Protein AF-A0A2G3K865-F1 (afdb_monomer_lite)

Structure (mmCIF, N/CA/C/O backbone):
data_AF-A0A2G3K865-F1
#
_entry.id   AF-A0A2G3K865-F1
#
loop_
_atom_site.group_PDB
_atom_site.id
_atom_site.type_symbol
_atom_site.label_atom_id
_atom_site.label_alt_id
_atom_site.label_comp_id
_atom_site.label_asym_id
_atom_site.label_entity_id
_atom_site.label_seq_id
_atom_site.pdbx_PDB_ins_code
_atom_site.Cartn_x
_atom_site.Cartn_y
_atom_site.Cartn_z
_atom_site.occupancy
_atom_site.B_iso_or_equiv
_atom_site.auth_seq_id
_atom_site.auth_comp_id
_atom_site.auth_asym_id
_atom_site.auth_atom_id
_atom_site.pdbx_PDB_model_num
ATOM 1 N N . MET A 1 1 ? 39.380 1.752 25.695 1.00 35.78 1 MET A N 1
ATOM 2 C CA . MET A 1 1 ? 40.258 2.813 26.236 1.00 35.78 1 MET A CA 1
ATOM 3 C C . MET A 1 1 ? 39.416 4.069 26.394 1.00 35.78 1 MET A C 1
ATOM 5 O O . MET A 1 1 ? 38.609 4.352 25.523 1.00 35.78 1 MET A O 1
ATOM 9 N N . HIS A 1 2 ? 39.493 4.680 27.573 1.00 27.67 2 HIS A N 1
ATOM 10 C CA . HIS A 1 2 ? 38.559 5.670 28.116 1.00 27.67 2 HIS A CA 1
ATOM 11 C C . HIS A 1 2 ? 38.544 7.007 27.362 1.00 27.67 2 HIS A C 1
ATOM 13 O O . HIS A 1 2 ? 39.609 7.525 27.044 1.00 27.67 2 HIS A O 1
ATOM 19 N N . LEU A 1 3 ? 37.368 7.643 27.283 1.00 27.94 3 LEU A N 1
ATOM 20 C CA . LEU A 1 3 ? 37.266 9.066 27.616 1.00 27.94 3 LEU A CA 1
ATOM 21 C C . LEU A 1 3 ? 35.871 9.420 28.155 1.00 27.94 3 LEU A C 1
ATOM 23 O O . LEU A 1 3 ? 34.864 9.378 27.458 1.00 27.94 3 LEU A O 1
ATOM 27 N N . ILE A 1 4 ? 35.865 9.743 29.448 1.00 32.22 4 ILE A N 1
ATOM 28 C CA . ILE A 1 4 ? 34.777 10.324 30.234 1.00 32.22 4 ILE A CA 1
ATOM 29 C C . ILE A 1 4 ? 34.921 11.849 30.156 1.00 32.22 4 ILE A C 1
ATOM 31 O O . ILE A 1 4 ? 36.028 12.361 30.328 1.00 32.22 4 ILE A O 1
ATOM 35 N N . LYS A 1 5 ? 33.809 12.585 30.026 1.00 29.28 5 LYS A N 1
ATOM 36 C CA . LYS A 1 5 ? 33.711 13.963 30.536 1.00 29.28 5 LYS A CA 1
ATOM 37 C C . LYS A 1 5 ? 32.312 14.241 31.113 1.00 29.28 5 LYS A C 1
ATOM 39 O O . LYS A 1 5 ? 31.335 14.362 30.387 1.00 29.28 5 LYS A O 1
ATOM 44 N N . LYS A 1 6 ? 32.261 14.304 32.449 1.00 33.00 6 LYS A N 1
ATOM 45 C CA . LYS A 1 6 ? 31.283 15.006 33.315 1.00 33.00 6 LYS A CA 1
ATOM 46 C C . LYS A 1 6 ? 31.554 16.526 33.237 1.00 33.00 6 LYS A C 1
ATOM 48 O O . LYS A 1 6 ? 32.666 16.886 32.868 1.00 33.00 6 LYS A O 1
ATOM 53 N N . HIS A 1 7 ? 30.718 17.494 33.615 1.00 33.22 7 HIS A N 1
ATOM 54 C CA . HIS A 1 7 ? 29.346 17.639 34.124 1.00 33.22 7 HIS A CA 1
ATOM 55 C C . HIS A 1 7 ? 28.951 19.104 33.825 1.00 33.22 7 HIS A C 1
ATOM 57 O O . HIS A 1 7 ? 29.818 19.975 33.838 1.00 33.22 7 HIS A O 1
ATOM 63 N N . GLY A 1 8 ? 27.659 19.390 33.675 1.00 29.66 8 GLY A N 1
ATOM 64 C CA . GLY A 1 8 ? 27.099 20.729 33.862 1.00 29.66 8 GLY A CA 1
ATOM 65 C C . GLY A 1 8 ? 25.743 20.594 34.544 1.00 29.66 8 GLY A C 1
ATOM 66 O O . GLY A 1 8 ? 24.807 20.081 33.942 1.00 29.66 8 GLY A O 1
ATOM 67 N N . GLN A 1 9 ? 25.673 20.957 35.825 1.00 36.22 9 GLN A N 1
ATOM 68 C CA . GLN A 1 9 ? 24.438 21.001 36.608 1.00 36.22 9 GLN A CA 1
ATOM 69 C C . GLN A 1 9 ? 23.579 22.176 36.135 1.00 36.22 9 GLN A C 1
ATOM 71 O O . GLN A 1 9 ? 24.088 23.284 35.975 1.00 36.22 9 GLN A O 1
ATOM 76 N N . SER A 1 10 ? 22.276 21.968 35.966 1.00 38.91 10 SER A N 1
ATOM 77 C CA . SER A 1 10 ? 21.293 23.052 35.982 1.00 38.91 10 SER A CA 1
ATOM 78 C C . SER A 1 10 ? 19.964 22.547 36.540 1.00 38.91 10 SER A C 1
ATOM 80 O O . SER A 1 10 ? 19.531 21.436 36.251 1.00 38.91 10 SER A O 1
ATOM 82 N N . ALA A 1 11 ? 19.427 23.382 37.426 1.00 38.34 11 ALA A N 1
ATOM 83 C CA . ALA A 1 11 ? 18.268 23.269 38.301 1.00 38.34 11 ALA A CA 1
ATOM 84 C C . ALA A 1 11 ? 17.126 22.327 37.871 1.00 38.34 11 ALA A C 1
ATOM 86 O O . ALA A 1 11 ? 16.550 22.454 36.794 1.00 38.34 11 ALA A O 1
ATOM 87 N N . ILE A 1 12 ? 16.729 21.456 38.804 1.00 39.78 12 ILE A N 1
ATOM 88 C CA . ILE A 1 12 ? 15.449 20.745 38.787 1.00 39.78 12 ILE A CA 1
ATOM 89 C C . ILE A 1 12 ? 14.384 21.725 39.290 1.00 39.78 12 ILE A C 1
ATOM 91 O O . ILE A 1 12 ? 14.234 21.926 40.494 1.00 39.78 12 ILE A O 1
ATOM 95 N N . THR A 1 13 ? 13.647 22.345 38.372 1.00 45.91 13 THR A N 1
ATOM 96 C CA . THR A 1 13 ? 12.384 23.014 38.700 1.00 45.91 13 THR A CA 1
ATOM 97 C C . THR A 1 13 ? 11.306 21.938 38.737 1.00 45.91 13 THR A C 1
ATOM 99 O O . THR A 1 13 ? 10.917 21.403 37.701 1.00 45.91 13 THR A O 1
ATOM 102 N N . ALA A 1 14 ? 10.850 21.578 39.936 1.00 41.69 14 ALA A N 1
ATOM 103 C CA . ALA A 1 14 ? 9.704 20.700 40.122 1.00 41.69 14 ALA A CA 1
ATOM 104 C C . ALA A 1 14 ? 8.434 21.428 39.648 1.00 41.69 14 ALA A C 1
ATOM 106 O O . ALA A 1 14 ? 7.826 22.195 40.392 1.00 41.69 14 ALA A O 1
ATOM 107 N N . ALA A 1 15 ? 8.057 21.217 38.387 1.00 43.59 15 ALA A N 1
ATOM 108 C CA . ALA A 1 15 ? 6.742 21.583 37.890 1.00 43.59 15 ALA A CA 1
ATOM 109 C C . ALA A 1 15 ? 5.726 20.595 38.475 1.00 43.59 15 ALA A C 1
ATOM 111 O O . ALA A 1 15 ? 5.740 19.405 38.159 1.00 43.59 15 ALA A O 1
ATOM 112 N N . LEU A 1 16 ? 4.869 21.098 39.364 1.00 41.47 16 LEU A N 1
ATOM 113 C CA . LEU A 1 16 ? 3.678 20.405 39.832 1.00 41.47 16 LEU A CA 1
ATOM 114 C C . LEU A 1 16 ? 2.780 20.170 38.604 1.00 41.47 16 LEU A C 1
ATOM 116 O O . LEU A 1 16 ? 2.083 21.077 38.151 1.00 41.47 16 LEU A O 1
ATOM 120 N N . PHE A 1 17 ? 2.849 18.977 38.014 1.00 42.34 17 PHE A N 1
ATOM 121 C CA . PHE A 1 17 ? 1.926 18.572 36.961 1.00 42.34 17 PHE A CA 1
ATOM 122 C C . PHE A 1 17 ? 0.532 18.492 37.582 1.00 42.34 17 PHE A C 1
ATOM 124 O O . PHE A 1 17 ? 0.234 17.589 38.365 1.00 42.34 17 PHE A O 1
ATOM 131 N N . CYS A 1 18 ? -0.329 19.450 37.238 1.00 37.53 18 CYS A N 1
ATOM 132 C CA . CYS A 1 18 ? -1.761 19.227 37.308 1.00 37.53 18 CYS A CA 1
ATOM 133 C C . CYS A 1 18 ? -2.042 17.999 36.441 1.00 37.53 18 CYS A C 1
ATOM 135 O O . CYS A 1 18 ? -1.928 18.067 35.218 1.00 37.53 18 CYS A O 1
ATOM 137 N N . ILE A 1 19 ? -2.378 16.877 37.077 1.00 45.94 19 ILE A N 1
ATOM 138 C CA . ILE A 1 19 ? -3.014 15.739 36.417 1.00 45.94 19 ILE A CA 1
ATOM 139 C C . ILE A 1 19 ? -4.422 16.225 36.069 1.00 45.94 19 ILE A C 1
ATOM 141 O O . ILE A 1 19 ? -5.395 15.962 36.772 1.00 45.94 19 ILE A O 1
ATOM 145 N N . GLY A 1 20 ? -4.507 17.052 35.027 1.00 40.59 20 GLY A N 1
ATOM 146 C CA . GLY A 1 20 ? -5.745 17.229 34.303 1.00 40.59 20 GLY A CA 1
ATOM 147 C C . GLY A 1 20 ? -6.135 15.845 33.815 1.00 40.59 20 GLY A C 1
ATOM 148 O O . GLY A 1 20 ? -5.307 15.137 33.243 1.00 40.59 20 GLY A O 1
ATOM 149 N N . LEU A 1 21 ? -7.366 15.442 34.112 1.00 44.47 21 LEU A N 1
ATOM 150 C CA . LEU A 1 21 ? -8.022 14.335 33.439 1.00 44.47 21 LEU A CA 1
ATOM 151 C C . LEU A 1 21 ? -7.970 14.652 31.943 1.00 44.47 21 LEU A C 1
ATOM 153 O O . LEU A 1 21 ? -8.802 15.405 31.441 1.00 44.47 21 LEU A O 1
ATOM 157 N N . LEU A 1 22 ? -6.936 14.157 31.258 1.00 42.16 22 LEU A N 1
ATOM 158 C CA . LEU A 1 22 ? -6.922 14.143 29.809 1.00 42.16 22 LEU A CA 1
ATOM 159 C C . LEU A 1 22 ? -8.166 13.345 29.404 1.00 42.16 22 LEU A C 1
ATOM 161 O O . LEU A 1 22 ? -8.405 12.282 29.996 1.00 42.16 22 LEU A O 1
ATOM 165 N N . PRO A 1 23 ? -8.997 13.861 28.484 1.00 45.34 23 PRO A N 1
ATOM 166 C CA . PRO A 1 23 ? -10.092 13.074 27.948 1.00 45.34 23 PRO A CA 1
ATOM 167 C C . PRO A 1 23 ? -9.505 11.742 27.480 1.00 45.34 23 PRO A C 1
ATOM 169 O O . PRO A 1 23 ? -8.424 11.712 26.891 1.00 45.34 23 PRO A O 1
ATOM 172 N N . ALA A 1 24 ? -10.168 10.637 27.818 1.00 43.34 24 ALA A N 1
ATOM 173 C CA . ALA A 1 24 ? -9.814 9.350 27.250 1.00 43.34 24 ALA A CA 1
ATOM 174 C C . ALA A 1 24 ? -9.981 9.487 25.732 1.00 43.34 24 ALA A C 1
ATOM 176 O O . ALA A 1 24 ? -11.113 9.515 25.253 1.00 43.34 24 ALA A O 1
ATOM 177 N N . GLN A 1 25 ? -8.868 9.669 25.018 1.00 57.09 25 GLN A N 1
ATOM 178 C CA . GLN A 1 25 ? -8.856 9.709 23.561 1.00 57.09 25 GLN A CA 1
ATOM 179 C C . GLN A 1 25 ? -9.486 8.408 23.071 1.00 57.09 25 GLN A C 1
ATOM 181 O O . GLN A 1 25 ? -9.166 7.325 23.583 1.00 57.09 25 GLN A O 1
ATOM 186 N N . ALA A 1 26 ? -10.470 8.526 22.185 1.00 63.44 26 ALA A N 1
ATOM 187 C CA . ALA A 1 26 ? -11.170 7.363 21.679 1.00 63.44 26 ALA A CA 1
ATOM 188 C C . ALA A 1 26 ? -10.172 6.567 20.834 1.00 63.44 26 ALA A C 1
ATOM 190 O O . ALA A 1 26 ? -9.601 7.090 19.890 1.00 63.44 26 ALA A O 1
ATOM 191 N N . ALA A 1 27 ? -9.916 5.311 21.199 1.00 78.44 27 ALA A N 1
ATOM 192 C CA . ALA A 1 27 ? -9.010 4.489 20.412 1.00 78.44 27 ALA A CA 1
ATOM 193 C C . ALA A 1 27 ? -9.654 4.155 19.060 1.00 78.44 27 ALA A C 1
ATOM 195 O O . ALA A 1 27 ? -10.769 3.622 19.014 1.00 78.44 27 ALA A O 1
ATOM 196 N N . GLU A 1 28 ? -8.921 4.385 17.980 1.00 88.25 28 GLU A N 1
ATOM 197 C CA . GLU A 1 28 ? -9.262 3.905 16.647 1.00 88.25 28 GLU A CA 1
ATOM 198 C C . GLU A 1 28 ? -9.028 2.403 16.613 1.00 88.25 28 GLU A C 1
ATOM 200 O O . GLU A 1 28 ? -7.935 1.907 16.879 1.00 88.25 28 GLU A O 1
ATOM 205 N N . THR A 1 29 ? -10.071 1.626 16.364 1.00 93.62 29 THR A N 1
ATOM 206 C CA . THR A 1 29 ? -9.961 0.163 16.465 1.00 93.62 29 THR A CA 1
ATOM 207 C C . THR A 1 29 ? -10.610 -0.563 15.316 1.00 93.62 29 THR A C 1
ATOM 209 O O . THR A 1 29 ? -10.338 -1.750 15.141 1.00 93.62 29 THR A O 1
ATOM 212 N N . GLY A 1 30 ? -11.469 0.094 14.546 1.00 96.00 30 GLY A N 1
ATOM 213 C CA . GLY A 1 30 ? -12.154 -0.572 13.459 1.00 96.00 30 GLY A CA 1
ATOM 214 C C . GLY A 1 30 ? -11.209 -0.953 12.320 1.00 96.00 30 GLY A C 1
ATOM 215 O O . GLY A 1 30 ? -10.178 -0.323 12.082 1.00 96.00 30 GLY A O 1
ATOM 216 N N . ILE A 1 31 ? -11.554 -2.047 11.649 1.00 98.00 31 ILE A N 1
ATOM 217 C CA . ILE A 1 31 ? -10.883 -2.521 10.440 1.00 98.00 31 ILE A CA 1
ATOM 218 C C . ILE A 1 31 ? -11.925 -2.616 9.336 1.00 98.00 31 ILE A C 1
ATOM 220 O O . ILE A 1 31 ? -12.762 -3.535 9.365 1.00 98.00 31 ILE A O 1
ATOM 224 N N . THR A 1 32 ? -11.855 -1.688 8.386 1.00 97.69 32 THR A N 1
ATOM 225 C CA . THR A 1 32 ? -12.664 -1.705 7.168 1.00 97.69 32 THR A CA 1
ATOM 226 C C . THR A 1 32 ? -11.945 -2.466 6.064 1.00 97.69 32 THR A C 1
ATOM 228 O O . THR A 1 32 ? -10.728 -2.377 5.902 1.00 97.69 32 THR A O 1
ATOM 231 N N . ILE A 1 33 ? -12.703 -3.281 5.335 1.00 98.25 33 ILE A N 1
ATOM 232 C CA . ILE A 1 33 ? -12.189 -4.069 4.220 1.00 98.25 33 ILE A CA 1
ATOM 233 C C . ILE A 1 33 ? -13.060 -3.918 2.981 1.00 98.25 33 ILE A C 1
ATOM 235 O O . ILE A 1 33 ? -14.291 -3.957 3.063 1.00 98.25 33 ILE A O 1
ATOM 239 N N . GLU A 1 34 ? -12.402 -3.821 1.833 1.00 97.19 34 GLU A N 1
ATOM 240 C CA . GLU A 1 34 ? -13.032 -3.750 0.523 1.00 97.19 34 GLU A CA 1
ATOM 241 C C . GLU A 1 34 ? -12.312 -4.672 -0.461 1.00 97.19 34 GLU A C 1
ATOM 243 O O . GLU A 1 34 ? -11.083 -4.697 -0.511 1.00 97.19 34 GLU A O 1
ATOM 248 N N . ALA A 1 35 ? -13.052 -5.466 -1.234 1.00 95.44 35 ALA A N 1
ATOM 249 C CA . ALA A 1 35 ? -12.436 -6.340 -2.233 1.00 95.44 35 ALA A CA 1
ATOM 250 C C . ALA A 1 35 ? -13.335 -6.633 -3.430 1.00 95.44 35 ALA A C 1
ATOM 252 O O . ALA A 1 35 ? -14.554 -6.725 -3.297 1.00 95.44 35 ALA A O 1
ATOM 253 N N . VAL A 1 36 ? -12.747 -6.842 -4.603 1.00 93.00 36 VAL A N 1
ATOM 254 C CA . VAL A 1 36 ? -13.505 -7.152 -5.822 1.00 93.00 36 VAL A CA 1
ATOM 255 C C . VAL A 1 36 ? -12.872 -8.346 -6.528 1.00 93.00 36 VAL A C 1
ATOM 257 O O . VAL A 1 36 ? -11.791 -8.226 -7.083 1.00 93.00 36 VAL A O 1
ATOM 260 N N . ASP A 1 37 ? -13.580 -9.476 -6.548 1.00 91.69 37 ASP A N 1
ATOM 261 C CA . ASP A 1 37 ? -13.212 -10.651 -7.357 1.00 91.69 37 ASP A CA 1
ATOM 262 C C . ASP A 1 37 ? -13.925 -10.595 -8.726 1.00 91.69 37 ASP A C 1
ATOM 264 O O . ASP A 1 37 ? -13.395 -10.978 -9.770 1.00 91.69 37 ASP A O 1
ATOM 268 N N . ALA A 1 38 ? -15.176 -10.127 -8.734 1.00 88.88 38 ALA A N 1
ATOM 269 C CA . ALA A 1 38 ? -16.047 -10.176 -9.902 1.00 88.88 38 ALA A CA 1
ATOM 270 C C . ALA A 1 38 ? -16.091 -8.830 -10.636 1.00 88.88 38 ALA A C 1
ATOM 272 O O . ALA A 1 38 ? -16.906 -7.972 -10.291 1.00 88.88 38 ALA A O 1
ATOM 273 N N . TYR A 1 39 ? -15.281 -8.678 -11.690 1.00 86.81 39 TYR A N 1
ATOM 274 C CA . TYR A 1 39 ? -15.409 -7.561 -12.623 1.00 86.81 39 TYR A CA 1
ATOM 275 C C . TYR A 1 39 ? -16.085 -7.969 -13.940 1.00 86.81 39 TYR A C 1
ATOM 277 O O . TYR A 1 39 ? -15.836 -9.025 -14.521 1.00 86.81 39 TYR A O 1
ATOM 285 N N . SER A 1 40 ? -16.888 -7.066 -14.489 1.00 86.06 40 SER A N 1
ATOM 286 C CA . SER A 1 40 ? -17.445 -7.131 -15.846 1.00 86.06 40 SER A CA 1
ATOM 287 C C . SER A 1 40 ? -16.372 -7.094 -16.932 1.00 86.06 40 SER A C 1
ATOM 289 O O . SER A 1 40 ? -16.609 -7.579 -18.037 1.00 86.06 40 SER A O 1
ATOM 291 N N . CYS A 1 41 ? -15.190 -6.546 -16.632 1.00 83.38 41 CYS A N 1
ATOM 292 C CA . CYS A 1 41 ? -14.035 -6.536 -17.529 1.00 83.38 41 CYS A CA 1
ATOM 293 C C . CYS A 1 41 ? -13.075 -7.725 -17.331 1.00 83.38 41 CYS A C 1
ATOM 295 O O . CYS A 1 41 ? -12.067 -7.797 -18.032 1.00 83.38 41 CYS A O 1
ATOM 297 N N . GLY A 1 42 ? -13.377 -8.660 -16.425 1.00 81.12 42 GLY A N 1
ATOM 298 C CA . GLY A 1 42 ? -12.540 -9.827 -16.138 1.00 81.12 42 GLY A CA 1
ATOM 299 C C . GLY A 1 42 ? -12.723 -10.328 -14.705 1.00 81.12 42 GLY A C 1
ATOM 300 O O . GLY A 1 42 ? -13.054 -9.565 -13.812 1.00 81.12 42 GLY A O 1
ATOM 301 N N . ALA A 1 43 ? -12.519 -11.616 -14.455 1.00 75.56 43 ALA A N 1
ATOM 302 C CA . ALA A 1 43 ? -12.527 -12.115 -13.081 1.00 75.56 43 ALA A CA 1
ATOM 303 C C . ALA A 1 43 ? -11.113 -12.062 -12.496 1.00 75.56 43 ALA A C 1
ATOM 305 O O . ALA A 1 43 ? -10.166 -12.481 -13.165 1.00 75.56 43 ALA A O 1
ATOM 306 N N . LEU A 1 44 ? -11.015 -11.617 -11.246 1.00 79.38 44 LEU A N 1
ATOM 307 C CA . LEU A 1 44 ? -9.910 -11.942 -10.357 1.00 79.38 44 LEU A CA 1
ATOM 308 C C . LEU A 1 44 ? -10.335 -13.049 -9.406 1.00 79.38 44 LEU A C 1
ATOM 310 O O . LEU A 1 44 ? -11.521 -13.319 -9.194 1.00 79.38 44 LEU A O 1
ATOM 314 N N . SER A 1 45 ? -9.344 -13.721 -8.844 1.00 80.69 45 SER A N 1
ATOM 315 C CA . SER A 1 45 ? -9.572 -14.680 -7.780 1.00 80.69 45 SER A CA 1
ATOM 316 C C . SER A 1 45 ? -8.858 -14.246 -6.511 1.00 80.69 45 SER A C 1
ATOM 318 O O . SER A 1 45 ? -7.742 -13.747 -6.541 1.00 80.69 45 SER A O 1
ATOM 320 N N . ASN A 1 46 ? -9.465 -14.570 -5.375 1.00 88.00 46 ASN A N 1
ATOM 321 C CA . ASN A 1 46 ? -8.835 -14.532 -4.061 1.00 88.00 46 ASN A CA 1
ATOM 322 C C . ASN A 1 46 ? -8.685 -13.160 -3.384 1.00 88.00 46 ASN A C 1
ATOM 324 O O . ASN A 1 46 ? -8.179 -13.158 -2.261 1.00 88.00 46 ASN A O 1
ATOM 328 N N . ASP A 1 47 ? -9.171 -12.049 -3.940 1.00 91.56 47 ASP A N 1
ATOM 329 C CA . ASP A 1 47 ? -9.139 -10.744 -3.262 1.00 91.56 47 ASP A CA 1
ATOM 330 C C . ASP A 1 47 ? -10.060 -10.717 -2.041 1.00 91.56 47 ASP A C 1
ATOM 332 O O . ASP A 1 47 ? -9.667 -10.265 -0.962 1.00 91.56 47 ASP A O 1
ATOM 336 N N . ILE A 1 48 ? -11.265 -11.281 -2.164 1.00 95.69 48 ILE A N 1
ATOM 337 C CA . ILE A 1 48 ? -12.201 -11.386 -1.036 1.00 95.69 48 ILE A CA 1
ATOM 338 C C . ILE A 1 48 ? -11.610 -12.235 0.105 1.00 95.69 48 ILE A C 1
ATOM 340 O O . ILE A 1 48 ? -11.516 -11.733 1.230 1.00 95.69 48 ILE A O 1
ATOM 344 N N . PRO A 1 49 ? -11.157 -13.487 -0.131 1.00 96.50 49 PRO A N 1
ATOM 345 C CA . PRO A 1 49 ? -10.441 -14.256 0.882 1.00 96.50 49 PRO A CA 1
ATOM 346 C C . PRO A 1 49 ? -9.242 -13.523 1.490 1.00 96.50 49 PRO A C 1
ATOM 348 O O . PRO A 1 49 ? -8.985 -13.680 2.680 1.00 96.50 49 PRO A O 1
ATOM 351 N N . ASN A 1 50 ? -8.511 -12.732 0.704 1.00 96.12 50 ASN A N 1
ATOM 352 C CA . ASN A 1 50 ? -7.320 -12.026 1.160 1.00 96.12 50 ASN A CA 1
ATOM 353 C C . ASN A 1 50 ? -7.634 -11.020 2.277 1.00 96.12 50 ASN A C 1
ATOM 355 O O . ASN A 1 50 ? -7.060 -11.108 3.372 1.00 96.12 50 ASN A O 1
ATOM 359 N N . VAL A 1 51 ? -8.596 -10.125 2.038 1.00 97.62 51 VAL A N 1
ATOM 360 C CA . VAL A 1 51 ? -9.013 -9.124 3.032 1.00 97.62 51 VAL A CA 1
ATOM 361 C C . VAL A 1 51 ? -9.780 -9.744 4.201 1.00 97.62 51 VAL A C 1
ATOM 363 O O . VAL A 1 51 ? -9.593 -9.340 5.353 1.00 97.62 51 VAL A O 1
ATOM 366 N N . ASP A 1 52 ? -10.584 -10.781 3.947 1.00 98.44 52 ASP A N 1
ATOM 367 C CA . ASP A 1 52 ? -11.311 -11.495 4.998 1.00 98.44 52 ASP A CA 1
ATOM 368 C C . ASP A 1 52 ? -10.346 -12.202 5.947 1.00 98.44 52 ASP A C 1
ATOM 370 O O . ASP A 1 52 ? -10.467 -12.083 7.167 1.00 98.44 52 ASP A O 1
ATOM 374 N N . ASN A 1 53 ? -9.336 -12.888 5.409 1.00 98.19 53 ASN A N 1
ATOM 375 C CA . ASN A 1 53 ? -8.347 -13.578 6.222 1.00 98.19 53 ASN A CA 1
ATOM 376 C C . ASN A 1 53 ? -7.479 -12.609 7.033 1.00 98.19 53 ASN A C 1
ATOM 378 O O . ASN A 1 53 ? -7.103 -12.956 8.156 1.00 98.19 53 ASN A O 1
ATOM 382 N N . PHE A 1 54 ? -7.180 -11.410 6.516 1.00 98.50 54 PHE A N 1
ATOM 383 C CA . PHE A 1 54 ? -6.568 -10.343 7.315 1.00 98.50 54 PHE A CA 1
ATOM 384 C C . PHE A 1 54 ? -7.464 -9.982 8.498 1.00 98.50 54 PHE A C 1
ATOM 386 O O . PHE A 1 54 ? -7.063 -10.120 9.655 1.00 98.50 54 PHE A O 1
ATOM 393 N N . ARG A 1 55 ? -8.706 -9.573 8.217 1.00 98.31 55 ARG A N 1
ATOM 394 C CA . ARG A 1 55 ? -9.630 -9.059 9.229 1.00 98.31 55 ARG A CA 1
ATOM 395 C C . ARG A 1 55 ? -9.974 -10.111 10.274 1.00 98.31 55 ARG A C 1
ATOM 397 O O . ARG A 1 55 ? -9.825 -9.854 11.464 1.00 98.31 55 ARG A O 1
ATOM 404 N N . THR A 1 56 ? -10.363 -11.318 9.866 1.00 98.50 56 THR A N 1
ATOM 405 C CA . THR A 1 56 ? -10.648 -12.425 10.792 1.00 98.50 56 THR A CA 1
ATOM 406 C C . THR A 1 56 ? -9.447 -12.727 11.680 1.00 98.50 56 THR A C 1
ATOM 408 O O . THR A 1 56 ? -9.615 -13.007 12.868 1.00 98.50 56 THR A O 1
ATOM 411 N N . ARG A 1 57 ? -8.226 -12.647 11.140 1.00 98.25 57 ARG A N 1
ATOM 412 C CA . ARG A 1 57 ? -7.026 -12.902 11.929 1.00 98.25 57 ARG A CA 1
ATOM 413 C C . ARG A 1 57 ? -6.731 -11.778 12.918 1.00 98.25 57 ARG A C 1
ATOM 415 O O . ARG A 1 57 ? -6.467 -12.084 14.080 1.00 98.25 57 ARG A O 1
ATOM 422 N N . MET A 1 58 ? -6.840 -10.518 12.505 1.00 98.19 58 MET A N 1
ATOM 423 C CA . MET A 1 58 ? -6.700 -9.362 13.398 1.00 98.19 58 MET A CA 1
ATOM 424 C C . MET A 1 58 ? -7.711 -9.413 14.553 1.00 98.19 58 MET A C 1
ATOM 426 O O . MET A 1 58 ? -7.345 -9.189 15.701 1.00 98.19 58 MET A O 1
ATOM 430 N N . LEU A 1 59 ? -8.956 -9.809 14.272 1.00 98.25 59 LEU A N 1
ATOM 431 C CA . LEU A 1 59 ? -10.030 -9.920 15.267 1.00 98.25 59 LEU A CA 1
ATOM 432 C C . LEU A 1 59 ? -9.950 -11.180 16.145 1.00 98.25 59 LEU A C 1
ATOM 434 O O . LEU A 1 59 ? -10.763 -11.350 17.052 1.00 98.25 59 LEU A O 1
ATOM 438 N N . SER A 1 60 ? -8.991 -12.081 15.897 1.00 98.12 60 SER A N 1
ATOM 439 C CA . SER A 1 60 ? -8.836 -13.309 16.693 1.00 98.12 60 SER A CA 1
ATOM 440 C C . SER A 1 60 ? -8.242 -13.069 18.086 1.00 98.12 60 SER A C 1
ATOM 442 O O . SER A 1 60 ? -8.308 -13.956 18.938 1.00 98.12 60 SER A O 1
ATOM 444 N N . ILE A 1 61 ? -7.686 -11.879 18.327 1.00 96.00 61 ILE A N 1
ATOM 445 C CA . ILE A 1 61 ? -7.241 -11.405 19.640 1.00 96.00 61 ILE A CA 1
ATOM 446 C C . ILE A 1 61 ? -7.817 -10.010 19.913 1.00 96.00 61 ILE A C 1
ATOM 448 O O . ILE A 1 61 ? -8.271 -9.321 19.003 1.00 96.00 61 ILE A O 1
ATOM 452 N N . GLY A 1 62 ? -7.821 -9.589 21.178 1.00 93.31 62 GLY A N 1
ATOM 453 C CA . GLY A 1 62 ? -8.355 -8.281 21.555 1.00 93.31 62 GLY A CA 1
ATOM 454 C C . GLY A 1 62 ? -7.481 -7.121 21.073 1.00 93.31 62 GLY A C 1
ATOM 455 O O . GLY A 1 62 ? -6.258 -7.179 21.172 1.00 93.31 62 GLY A O 1
ATOM 456 N N . GLY A 1 63 ? -8.118 -6.036 20.631 1.00 94.00 63 GLY A N 1
ATOM 457 C CA . GLY A 1 63 ? -7.459 -4.758 20.352 1.00 94.00 63 GLY A CA 1
ATOM 458 C C . GLY A 1 63 ? -8.036 -4.009 19.155 1.00 94.00 63 GLY A C 1
ATOM 459 O O . GLY A 1 63 ? -8.069 -2.781 19.184 1.00 94.00 63 GLY A O 1
ATOM 460 N N . TYR A 1 64 ? -8.538 -4.742 18.166 1.00 97.19 64 TYR A N 1
ATOM 461 C CA . TYR A 1 64 ? -9.261 -4.199 17.020 1.00 97.19 64 TYR A CA 1
ATOM 462 C C . TYR A 1 64 ? -10.721 -4.660 17.029 1.00 97.19 64 TYR A C 1
ATOM 464 O O . TYR A 1 64 ? -11.074 -5.652 17.671 1.00 97.19 64 TYR A O 1
ATOM 472 N N . THR A 1 65 ? -11.570 -3.931 16.316 1.00 97.38 65 THR A N 1
ATOM 473 C CA . THR A 1 65 ? -12.996 -4.197 16.147 1.00 97.38 65 THR A CA 1
ATOM 474 C C . THR A 1 65 ? -13.345 -4.308 14.665 1.00 97.38 65 THR A C 1
ATOM 476 O O . THR A 1 65 ? -12.589 -3.930 13.769 1.00 97.38 65 THR A O 1
ATOM 479 N N . ALA A 1 66 ? -14.486 -4.925 14.379 1.00 97.44 66 ALA A N 1
ATOM 480 C CA . ALA A 1 66 ? -14.939 -5.117 13.013 1.00 97.44 66 ALA A CA 1
ATOM 481 C C . ALA A 1 66 ? -15.464 -3.789 12.433 1.00 97.44 66 ALA A C 1
ATOM 483 O O . ALA A 1 66 ? -16.446 -3.253 12.939 1.00 97.44 66 ALA A O 1
ATOM 484 N N . GLY A 1 67 ? -14.855 -3.310 11.339 1.00 96.06 67 GLY A N 1
ATOM 485 C CA . GLY A 1 67 ? -15.333 -2.153 10.571 1.00 96.06 67 GLY A CA 1
ATOM 486 C C . GLY A 1 67 ? -16.356 -2.507 9.486 1.00 96.06 67 GLY A C 1
ATOM 487 O O . GLY A 1 67 ? -17.131 -3.455 9.652 1.00 96.06 67 GLY A O 1
ATOM 488 N N . LEU A 1 68 ? -16.373 -1.783 8.367 1.00 96.62 68 LEU A N 1
ATOM 489 C CA . LEU A 1 68 ? -17.189 -2.150 7.204 1.00 96.62 68 LEU A CA 1
ATOM 490 C C . LEU A 1 68 ? -16.576 -3.316 6.428 1.00 96.62 68 LEU A C 1
ATOM 492 O O . LEU A 1 68 ? -15.405 -3.668 6.573 1.00 96.62 68 LEU A O 1
ATOM 496 N N . ARG A 1 69 ? -17.424 -3.967 5.633 1.00 97.25 69 ARG A N 1
ATOM 497 C CA . ARG A 1 69 ? -17.022 -5.015 4.699 1.00 97.25 69 ARG A CA 1
ATOM 498 C C . ARG A 1 69 ? -17.839 -4.878 3.428 1.00 97.25 69 ARG A C 1
ATOM 500 O O . ARG A 1 69 ? -18.990 -5.320 3.403 1.00 97.25 69 ARG A O 1
ATOM 507 N N . TYR A 1 70 ? -17.223 -4.339 2.386 1.00 96.12 70 TYR A N 1
ATOM 508 C CA . TYR A 1 70 ? -17.814 -4.275 1.056 1.00 96.12 70 TYR A CA 1
ATOM 509 C C . TYR A 1 70 ? -17.084 -5.203 0.100 1.00 96.12 70 TYR A C 1
ATOM 511 O O . TYR A 1 70 ? -15.867 -5.339 0.146 1.00 96.12 70 TYR A O 1
ATOM 519 N N . VAL A 1 71 ? -17.838 -5.909 -0.740 1.00 94.69 71 VAL A N 1
ATOM 520 C CA . VAL A 1 71 ? -17.254 -6.811 -1.732 1.00 94.69 71 VAL A CA 1
ATOM 521 C C . VAL A 1 71 ? -17.990 -6.751 -3.062 1.00 94.69 71 VAL A C 1
ATOM 523 O O . VAL A 1 71 ? -19.212 -6.577 -3.089 1.00 94.69 71 VAL A O 1
ATOM 526 N N . ASN A 1 72 ? -17.264 -6.966 -4.159 1.00 91.88 72 ASN A N 1
ATOM 527 C CA . ASN A 1 72 ? -17.788 -6.978 -5.528 1.00 91.88 72 ASN A CA 1
ATOM 528 C C . ASN A 1 72 ? -18.600 -5.708 -5.839 1.00 91.88 72 ASN A C 1
ATOM 530 O O . ASN A 1 72 ? -18.122 -4.607 -5.593 1.00 91.88 72 ASN A O 1
ATOM 534 N N . GLY A 1 73 ? -19.846 -5.846 -6.310 1.00 88.25 73 GLY A N 1
ATOM 535 C CA . GLY A 1 73 ? -20.739 -4.727 -6.641 1.00 88.25 73 GLY A CA 1
ATOM 536 C C . GLY A 1 73 ? -21.147 -3.829 -5.465 1.00 88.25 73 GLY A C 1
ATOM 537 O O . GLY A 1 73 ? -21.970 -2.929 -5.622 1.00 88.25 73 GLY A O 1
ATOM 538 N N . LEU A 1 74 ? -20.605 -4.079 -4.272 1.00 91.88 74 LEU A N 1
ATOM 539 C CA . LEU A 1 74 ? -20.723 -3.179 -3.134 1.00 91.88 74 LEU A CA 1
ATOM 540 C C . LEU A 1 74 ? -19.518 -2.249 -2.963 1.00 91.88 74 LEU A C 1
ATOM 542 O O . LEU A 1 74 ? -19.557 -1.450 -2.043 1.00 91.88 74 LEU A O 1
ATOM 546 N N . VAL A 1 75 ? -18.490 -2.357 -3.809 1.00 93.50 75 VAL A N 1
ATOM 547 C CA . VAL A 1 75 ? -17.312 -1.481 -3.812 1.00 93.50 75 VAL A CA 1
ATOM 548 C C . VAL A 1 75 ? -17.487 -0.423 -4.901 1.00 93.50 75 VAL A C 1
ATOM 550 O O . VAL A 1 75 ? -17.557 -0.729 -6.097 1.00 93.50 75 VAL A O 1
ATOM 553 N N . TYR A 1 76 ? -17.598 0.832 -4.488 1.00 93.00 76 TYR A N 1
ATOM 554 C CA . TYR A 1 76 ? -17.935 1.976 -5.324 1.00 93.00 76 TYR A CA 1
ATOM 555 C C . TYR A 1 76 ? -16.711 2.870 -5.512 1.00 93.00 76 TYR A C 1
ATOM 557 O O . TYR A 1 76 ? -15.882 2.992 -4.616 1.00 93.00 76 TYR A O 1
ATOM 565 N N . PRO A 1 77 ? -16.622 3.618 -6.627 1.00 93.25 77 PRO A N 1
ATOM 566 C CA . PRO A 1 77 ? -15.587 4.640 -6.762 1.00 93.25 77 PRO A CA 1
ATOM 567 C C . PRO A 1 77 ? -15.607 5.664 -5.622 1.00 93.25 77 PRO A C 1
ATOM 569 O O . PRO A 1 77 ? -14.562 6.123 -5.174 1.00 93.25 77 PRO A O 1
ATOM 572 N N . THR A 1 78 ? -16.811 5.994 -5.150 1.00 93.31 78 THR A N 1
ATOM 573 C CA . THR A 1 78 ? -17.054 6.962 -4.079 1.00 93.31 78 THR A CA 1
ATOM 574 C C . THR A 1 78 ? -16.540 6.503 -2.726 1.00 93.31 78 THR A C 1
ATOM 576 O O . THR A 1 78 ? -16.347 7.350 -1.864 1.00 93.31 78 THR A O 1
ATOM 579 N N . ASP A 1 79 ? -16.299 5.203 -2.543 1.00 93.62 79 ASP A N 1
ATOM 580 C CA . ASP A 1 79 ? -15.815 4.650 -1.278 1.00 93.62 79 ASP A CA 1
ATOM 581 C C . ASP A 1 79 ? -14.382 5.086 -0.975 1.00 93.62 79 ASP A C 1
ATOM 583 O O . ASP A 1 79 ? -13.978 5.064 0.177 1.00 93.62 79 ASP A O 1
ATOM 587 N N . PHE A 1 80 ? -13.640 5.539 -1.991 1.00 94.31 80 PHE A N 1
ATOM 588 C CA . PHE A 1 80 ? -12.235 5.934 -1.881 1.00 94.31 80 PHE A CA 1
ATOM 589 C C . PHE A 1 80 ? -11.991 7.426 -2.088 1.00 94.31 80 PHE A C 1
ATOM 591 O O . PHE A 1 80 ? -10.899 7.901 -1.796 1.00 94.31 80 PHE A O 1
ATOM 598 N N . THR A 1 81 ? -12.934 8.133 -2.712 1.00 92.44 81 THR A N 1
ATOM 599 C CA . THR A 1 81 ? -12.749 9.538 -3.077 1.00 92.44 81 THR A CA 1
ATOM 600 C C . THR A 1 81 ? -13.260 10.458 -1.989 1.00 92.44 81 THR A C 1
ATOM 602 O O . THR A 1 81 ? -14.405 10.308 -1.549 1.00 92.44 81 THR A O 1
ATOM 605 N N . ASP A 1 82 ? -12.459 11.474 -1.706 1.00 88.56 82 ASP A N 1
ATOM 606 C CA . ASP A 1 82 ? -12.691 12.451 -0.654 1.00 88.56 82 ASP A CA 1
ATOM 607 C C . ASP A 1 82 ? -13.811 13.433 -1.061 1.00 88.56 82 ASP A C 1
ATOM 609 O O . ASP A 1 82 ? -13.683 14.124 -2.086 1.00 88.56 82 ASP A O 1
ATOM 613 N N . PRO A 1 83 ? -14.915 13.534 -0.288 1.00 86.44 83 PRO A N 1
ATOM 614 C CA . PRO A 1 83 ? -16.029 14.439 -0.575 1.00 86.44 83 PRO A CA 1
ATOM 615 C C . PRO A 1 83 ? -15.662 15.927 -0.571 1.00 86.44 83 PRO A C 1
ATOM 617 O O . PRO A 1 83 ? -16.382 16.733 -1.169 1.00 86.44 83 PRO A O 1
ATOM 620 N N . GLN A 1 84 ? -14.589 16.320 0.111 1.00 84.50 84 GLN A N 1
ATOM 621 C CA . GLN A 1 84 ? -14.116 17.700 0.190 1.00 84.50 84 GLN A CA 1
ATOM 622 C C . GLN A 1 84 ? -13.373 18.134 -1.070 1.00 84.50 84 GLN A C 1
ATOM 624 O O . GLN A 1 84 ? -13.351 19.325 -1.398 1.00 84.50 84 GLN A O 1
ATOM 629 N N . VAL A 1 85 ? -12.777 17.185 -1.793 1.00 84.19 85 VAL A N 1
ATOM 630 C CA . VAL A 1 85 ? -12.019 17.466 -3.019 1.00 84.19 85 VAL A CA 1
ATOM 631 C C . VAL A 1 85 ? -12.789 17.066 -4.270 1.00 84.19 85 VAL A C 1
ATOM 633 O O . VAL A 1 85 ? -12.663 17.727 -5.306 1.00 84.19 85 VAL A O 1
ATOM 636 N N . LEU A 1 86 ? -13.614 16.023 -4.188 1.00 86.81 86 LEU A N 1
ATOM 637 C CA . LEU A 1 86 ? -14.425 15.531 -5.288 1.00 86.81 86 LEU A CA 1
ATOM 638 C C . LEU A 1 86 ? -15.896 15.428 -4.870 1.00 86.81 86 LEU A C 1
ATOM 640 O O . LEU A 1 86 ? -16.287 14.595 -4.058 1.00 86.81 86 LEU A O 1
ATOM 644 N N . SER A 1 87 ? -16.742 16.263 -5.480 1.00 89.06 87 SER A N 1
ATOM 645 C CA . SER A 1 87 ? -18.183 16.247 -5.214 1.00 89.06 87 SER A CA 1
ATOM 646 C C . SER A 1 87 ? -18.779 14.860 -5.471 1.00 89.06 87 SER A C 1
ATOM 648 O O . SER A 1 87 ? -18.602 14.290 -6.548 1.00 89.06 87 SER A O 1
ATOM 650 N N . GLY A 1 88 ? -19.506 14.340 -4.481 1.00 86.62 88 GLY A N 1
ATOM 651 C CA . GLY A 1 88 ? -20.086 12.998 -4.519 1.00 86.62 88 GLY A CA 1
ATOM 652 C C . GLY A 1 88 ? -19.183 11.898 -3.958 1.00 86.62 88 GLY A C 1
ATOM 653 O O . GLY A 1 88 ? -19.628 10.754 -3.927 1.00 86.62 88 GLY A O 1
ATOM 654 N N . GLY A 1 89 ? -17.966 12.224 -3.505 1.00 88.50 89 GLY A N 1
ATOM 655 C CA . GLY A 1 89 ? -17.146 11.330 -2.687 1.00 88.50 89 GLY A CA 1
ATOM 656 C C . GLY A 1 89 ? -17.828 10.943 -1.371 1.00 88.50 89 GLY A C 1
ATOM 657 O O . GLY A 1 89 ? -18.775 11.603 -0.937 1.00 88.50 89 GLY A O 1
ATOM 658 N N . ALA A 1 90 ? -17.399 9.833 -0.778 1.00 89.75 90 ALA A N 1
ATOM 659 C CA . ALA A 1 90 ? -18.011 9.254 0.418 1.00 89.75 90 ALA A CA 1
ATOM 660 C C . ALA A 1 90 ? -17.048 8.332 1.188 1.00 89.75 90 ALA A C 1
ATOM 662 O O . ALA A 1 90 ? -17.502 7.424 1.888 1.00 89.75 90 ALA A O 1
ATOM 663 N N . ASP A 1 91 ? -15.736 8.515 1.043 1.00 86.88 91 ASP A N 1
ATOM 664 C CA . ASP A 1 91 ? -14.745 7.694 1.746 1.00 86.88 91 ASP A CA 1
ATOM 665 C C . ASP A 1 91 ? -14.855 7.784 3.268 1.00 86.88 91 ASP A C 1
ATOM 667 O O . ASP A 1 91 ? -14.760 6.755 3.931 1.00 86.88 91 ASP A O 1
ATOM 671 N N . THR A 1 92 ? -15.225 8.948 3.796 1.00 82.38 92 THR A N 1
ATOM 672 C CA . THR A 1 92 ? -15.539 9.209 5.213 1.00 82.38 92 THR A CA 1
ATOM 673 C C . THR A 1 92 ? -16.522 8.240 5.865 1.00 82.38 92 THR A C 1
ATOM 675 O O . THR A 1 92 ? -16.541 8.063 7.086 1.00 82.38 92 THR A O 1
ATOM 678 N N . PHE A 1 93 ? -17.412 7.655 5.066 1.00 87.25 93 PHE A N 1
ATOM 679 C CA . PHE A 1 93 ? -18.431 6.711 5.517 1.00 87.25 93 PHE A CA 1
ATOM 680 C C . PHE A 1 93 ? -18.092 5.270 5.134 1.00 87.25 93 PHE A C 1
ATOM 682 O O . PHE A 1 93 ? -18.814 4.364 5.548 1.00 87.25 93 PHE A O 1
ATOM 689 N N . ASN A 1 94 ? -17.022 5.073 4.362 1.00 91.88 94 ASN A N 1
ATOM 690 C CA . ASN A 1 94 ? -16.641 3.828 3.716 1.00 91.88 94 ASN A CA 1
ATOM 691 C C . ASN A 1 94 ? -15.168 3.501 4.014 1.00 91.88 94 ASN A C 1
ATOM 693 O O . ASN A 1 94 ? -14.895 3.027 5.115 1.00 91.88 94 ASN A O 1
ATOM 697 N N . PHE A 1 95 ? -14.240 3.736 3.077 1.00 94.44 95 PHE A N 1
ATOM 698 C CA . PHE A 1 95 ? -12.849 3.302 3.206 1.00 94.44 95 PHE A CA 1
ATOM 699 C C . PHE A 1 95 ? -12.072 4.063 4.287 1.00 94.44 95 PHE A C 1
ATOM 701 O O . PHE A 1 95 ? -11.346 3.442 5.054 1.00 94.44 95 PHE A O 1
ATOM 708 N N . ASP A 1 96 ? -12.244 5.381 4.388 1.00 91.81 96 ASP A N 1
ATOM 709 C CA . ASP A 1 96 ? -11.590 6.234 5.387 1.00 91.81 96 ASP A CA 1
ATOM 710 C C . ASP A 1 96 ? -12.579 6.633 6.483 1.00 91.81 96 ASP A C 1
ATOM 712 O O . ASP A 1 96 ? -12.956 7.788 6.627 1.00 91.81 96 ASP A O 1
ATOM 716 N N . ARG A 1 97 ? -13.090 5.656 7.229 1.00 89.12 97 ARG A N 1
ATOM 717 C CA . ARG A 1 97 ? -14.154 5.901 8.203 1.00 89.12 97 ARG A CA 1
ATOM 718 C C . ARG A 1 97 ? -13.609 6.257 9.584 1.00 89.12 97 ARG A C 1
ATOM 720 O O . ARG A 1 97 ? -12.795 5.529 10.144 1.00 89.12 97 ARG A O 1
ATOM 727 N N . THR A 1 98 ? -14.158 7.305 10.199 1.00 85.88 98 THR A N 1
ATOM 728 C CA . THR A 1 98 ? -13.804 7.701 11.573 1.00 85.88 98 THR A CA 1
ATOM 729 C C . THR A 1 98 ? -13.984 6.550 12.574 1.00 85.88 98 THR A C 1
ATOM 731 O O . THR A 1 98 ? -15.027 5.886 12.607 1.00 85.88 98 THR A O 1
ATOM 734 N N . GLY A 1 99 ? -12.977 6.346 13.430 1.00 86.50 99 GLY A N 1
ATOM 735 C CA . GLY A 1 99 ? -12.927 5.281 14.440 1.00 86.50 99 GLY A CA 1
ATOM 736 C C . GLY A 1 99 ? -12.327 3.960 13.941 1.00 86.50 99 GLY A C 1
ATOM 737 O O . GLY A 1 99 ? -12.085 3.049 14.750 1.00 86.50 99 GLY A O 1
ATOM 738 N N . ASP A 1 100 ? -12.057 3.848 12.640 1.00 92.44 100 ASP A N 1
ATOM 739 C CA . ASP A 1 100 ? -11.266 2.763 12.075 1.00 92.44 100 ASP A CA 1
ATOM 740 C C . ASP A 1 100 ? -9.784 3.129 12.116 1.00 92.44 100 ASP A C 1
ATOM 742 O O . ASP A 1 100 ? -9.417 4.237 11.780 1.00 92.44 100 ASP A O 1
ATOM 746 N N . ALA A 1 101 ? -8.921 2.188 12.496 1.00 93.94 101 ALA A N 1
ATOM 747 C CA . ALA A 1 101 ? -7.471 2.386 12.429 1.00 93.94 101 ALA A CA 1
ATOM 748 C C . ALA A 1 101 ? -6.884 1.900 11.096 1.00 93.94 101 ALA A C 1
ATOM 750 O O . ALA A 1 101 ? -5.781 2.290 10.714 1.00 93.94 101 ALA A O 1
ATOM 751 N N . ILE A 1 102 ? -7.573 0.973 10.421 1.00 97.44 102 ILE A N 1
ATOM 752 C CA . ILE A 1 102 ? -7.060 0.278 9.239 1.00 97.44 102 ILE A CA 1
ATOM 753 C C . ILE A 1 102 ? -8.151 0.179 8.176 1.00 97.44 102 ILE A C 1
ATOM 755 O O . ILE A 1 102 ? -9.239 -0.330 8.458 1.00 97.44 102 ILE A O 1
ATOM 759 N N . ALA A 1 103 ? -7.805 0.532 6.941 1.00 97.62 103 ALA A N 1
ATOM 760 C CA . ALA A 1 103 ? -8.561 0.161 5.752 1.00 97.62 103 ALA A CA 1
ATOM 761 C C . ALA A 1 103 ? -7.725 -0.726 4.830 1.00 97.62 103 ALA A C 1
ATOM 763 O O . ALA A 1 103 ? -6.550 -0.451 4.585 1.00 97.62 103 ALA A O 1
ATOM 764 N N . TYR A 1 104 ? -8.321 -1.800 4.314 1.00 98.31 104 TYR A N 1
ATOM 765 C CA . TYR A 1 104 ? -7.654 -2.729 3.404 1.00 98.31 104 TYR A CA 1
ATOM 766 C C . TYR A 1 104 ? -8.493 -2.924 2.143 1.00 98.31 104 TYR A C 1
ATOM 768 O O . TYR A 1 104 ? -9.564 -3.525 2.195 1.00 98.31 104 TYR A O 1
ATOM 776 N N . PHE A 1 105 ? -7.958 -2.475 1.006 1.00 97.38 105 PHE A N 1
ATOM 777 C CA . PHE A 1 105 ? -8.450 -2.804 -0.327 1.00 97.38 105 PHE A CA 1
ATOM 778 C C . PHE A 1 105 ? -7.644 -3.935 -0.998 1.00 97.38 105 PHE A C 1
ATOM 780 O O . PHE A 1 105 ? -6.412 -3.881 -0.995 1.00 97.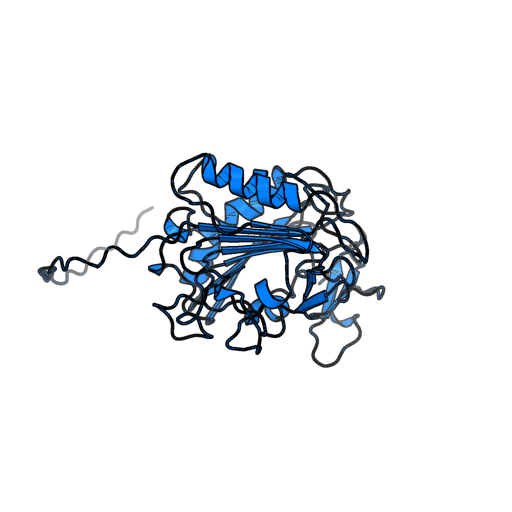38 105 PHE A O 1
ATOM 787 N N . SER A 1 106 ? -8.323 -4.908 -1.622 1.00 95.50 106 SER A N 1
ATOM 788 C CA . SER A 1 106 ? -7.712 -5.904 -2.527 1.00 95.50 106 SER A CA 1
ATOM 789 C C . SER A 1 106 ? -8.456 -5.972 -3.867 1.00 95.50 106 SER A C 1
ATOM 791 O O . SER A 1 106 ? -9.686 -6.046 -3.882 1.00 95.50 106 SER A O 1
ATOM 793 N N . GLY A 1 107 ? -7.740 -5.938 -4.994 1.00 93.06 107 GLY A N 1
ATOM 794 C CA . GLY A 1 107 ? -8.357 -6.022 -6.326 1.00 93.06 107 GLY A CA 1
ATOM 795 C C . GLY A 1 107 ? -7.438 -5.615 -7.480 1.00 93.06 107 GLY A C 1
ATOM 796 O O . GLY A 1 107 ? -6.225 -5.774 -7.433 1.00 93.06 107 GLY A O 1
ATOM 797 N N . HIS A 1 108 ? -8.000 -5.040 -8.541 1.00 89.75 108 HIS A N 1
ATOM 798 C CA . HIS A 1 108 ? -7.254 -4.578 -9.711 1.00 89.75 108 HIS A CA 1
ATOM 799 C C . HIS A 1 108 ? -6.724 -3.134 -9.589 1.00 89.75 108 HIS A C 1
ATOM 801 O O . HIS A 1 108 ? -7.320 -2.255 -8.963 1.00 89.75 108 HIS A O 1
ATOM 807 N N . GLY A 1 109 ? -5.622 -2.866 -10.283 1.00 89.25 109 GLY A N 1
ATOM 808 C CA . GLY A 1 109 ? -5.106 -1.551 -10.650 1.00 89.25 109 GLY A CA 1
ATOM 809 C C . GLY A 1 109 ? -4.666 -1.495 -12.117 1.00 89.25 109 GLY A C 1
ATOM 810 O O . GLY A 1 109 ? -4.934 -2.401 -12.907 1.00 89.25 109 GLY A O 1
ATOM 811 N N . THR A 1 110 ? -4.011 -0.402 -12.522 1.00 86.50 110 THR A N 1
ATOM 812 C CA . THR A 1 110 ? -3.639 -0.154 -13.929 1.00 86.50 110 THR A CA 1
ATOM 813 C C . THR A 1 110 ? -2.133 -0.255 -14.175 1.00 86.50 110 THR A C 1
ATOM 815 O O . THR A 1 110 ? -1.341 0.417 -13.523 1.00 86.50 110 THR A O 1
ATOM 818 N N . CYS A 1 111 ? -1.730 -1.045 -15.174 1.00 85.12 111 CYS A N 1
ATOM 819 C CA . CYS A 1 111 ? -0.334 -1.225 -15.615 1.00 85.12 111 CYS A CA 1
ATOM 820 C C . CYS A 1 111 ? 0.075 -0.261 -16.759 1.00 85.12 111 CYS A C 1
ATOM 822 O O . CYS A 1 111 ? 0.913 -0.594 -17.598 1.00 85.12 111 CYS A O 1
ATOM 824 N N . ASP A 1 112 ? -0.537 0.921 -16.867 1.00 86.44 112 ASP A N 1
ATOM 825 C CA . ASP A 1 112 ? -0.405 1.797 -18.044 1.00 86.44 112 ASP A CA 1
ATOM 826 C C . ASP A 1 112 ? 0.881 2.649 -18.069 1.00 86.44 112 ASP A C 1
ATOM 828 O O . ASP A 1 112 ? 1.147 3.365 -19.038 1.00 86.44 112 ASP A O 1
ATOM 832 N N . ASP A 1 113 ? 1.706 2.575 -17.026 1.00 86.00 113 ASP A N 1
ATOM 833 C CA . ASP A 1 113 ? 2.991 3.268 -16.916 1.00 86.00 113 ASP A CA 1
ATOM 834 C C . ASP A 1 113 ? 4.164 2.559 -17.570 1.00 86.00 113 ASP A C 1
ATOM 836 O O . ASP A 1 113 ? 5.219 3.170 -17.753 1.00 86.00 113 ASP A O 1
ATOM 840 N N . GLN A 1 114 ? 4.009 1.275 -17.863 1.00 82.94 114 GLN A N 1
ATOM 841 C CA . GLN A 1 114 ? 5.097 0.429 -18.312 1.00 82.94 114 GLN A CA 1
ATOM 842 C C . GLN A 1 114 ? 5.061 0.312 -19.831 1.00 82.94 114 GLN A C 1
ATOM 844 O O . GLN A 1 114 ? 4.021 0.058 -20.434 1.00 82.94 114 GLN A O 1
ATOM 849 N N . THR A 1 115 ? 6.212 0.491 -20.475 1.00 86.38 115 THR A N 1
ATOM 850 C CA . THR A 1 115 ? 6.306 0.442 -21.939 1.00 86.38 115 THR A CA 1
ATOM 851 C C . THR A 1 115 ? 7.131 -0.746 -22.421 1.00 86.38 115 THR A C 1
ATOM 853 O O . THR A 1 115 ? 7.918 -1.341 -21.683 1.00 86.38 115 THR A O 1
ATOM 856 N N . ASN A 1 116 ? 6.983 -1.084 -23.704 1.00 85.81 116 ASN A N 1
ATOM 857 C CA . ASN A 1 116 ? 7.864 -2.039 -24.379 1.00 85.81 116 ASN A CA 1
ATOM 858 C C . ASN A 1 116 ? 9.216 -1.423 -24.790 1.00 85.81 116 ASN A C 1
ATOM 860 O O . ASN A 1 116 ? 10.051 -2.124 -25.358 1.00 85.81 116 ASN A O 1
ATOM 864 N N . THR A 1 117 ? 9.445 -0.135 -24.510 1.00 90.75 117 THR A N 1
ATOM 865 C CA . THR A 1 117 ? 10.685 0.563 -24.856 1.00 90.75 117 THR A CA 1
ATOM 866 C C . THR A 1 117 ? 11.818 0.072 -23.966 1.00 90.75 117 THR A C 1
ATOM 868 O O . THR A 1 117 ? 11.815 0.318 -22.759 1.00 90.75 117 THR A O 1
ATOM 871 N N . ALA A 1 118 ? 12.782 -0.624 -24.563 1.00 90.81 118 ALA A N 1
ATOM 872 C CA . ALA A 1 118 ? 13.991 -1.047 -23.873 1.00 90.81 118 ALA A CA 1
ATOM 873 C C . ALA A 1 118 ? 14.887 0.156 -23.543 1.00 90.81 118 ALA A C 1
ATOM 875 O O . ALA A 1 118 ? 14.936 1.136 -24.286 1.00 90.81 118 ALA A O 1
ATOM 876 N N . CYS A 1 119 ? 15.623 0.065 -22.442 1.00 91.06 119 CYS A N 1
ATOM 877 C CA . CYS A 1 119 ? 16.569 1.085 -22.005 1.00 91.06 119 CYS A CA 1
ATOM 878 C C . CYS A 1 119 ? 17.745 0.447 -21.264 1.00 91.06 119 CYS A C 1
ATOM 880 O O . CYS A 1 119 ? 17.646 -0.672 -20.766 1.00 91.06 119 CYS A O 1
ATOM 882 N N . THR A 1 120 ? 18.858 1.170 -21.183 1.00 91.06 120 THR A N 1
ATOM 883 C CA . THR A 1 120 ? 20.027 0.792 -20.370 1.00 91.06 120 THR A CA 1
ATOM 884 C C . THR A 1 120 ? 20.282 1.784 -19.233 1.00 91.06 120 THR A C 1
ATOM 886 O O . THR A 1 120 ? 20.919 1.430 -18.250 1.00 91.06 120 THR A O 1
ATOM 889 N N . THR A 1 121 ? 19.754 3.005 -19.363 1.00 91.00 121 THR A N 1
ATOM 890 C CA . THR A 1 121 ? 19.799 4.099 -18.386 1.00 91.00 121 THR A CA 1
ATOM 891 C C . THR A 1 121 ? 18.497 4.897 -18.462 1.00 91.00 121 THR A C 1
ATOM 893 O O . THR A 1 121 ? 17.772 4.833 -19.465 1.00 91.00 121 THR A O 1
ATOM 896 N N . ASN A 1 122 ? 18.216 5.722 -17.451 1.00 90.88 122 ASN A N 1
ATOM 897 C CA . ASN A 1 122 ? 17.063 6.636 -17.459 1.00 90.88 122 ASN A CA 1
ATOM 898 C C . ASN A 1 122 ? 17.050 7.587 -18.671 1.00 90.88 122 ASN A C 1
ATOM 900 O O . ASN A 1 122 ? 15.982 7.962 -19.164 1.00 90.88 122 ASN A O 1
ATOM 904 N N . ALA A 1 123 ? 18.227 7.975 -19.175 1.00 91.62 123 ALA A N 1
ATOM 905 C CA . ALA A 1 123 ? 18.353 8.855 -20.335 1.00 91.62 123 ALA A CA 1
ATOM 906 C C . ALA A 1 123 ? 17.871 8.190 -21.635 1.00 91.62 123 ALA A C 1
ATOM 908 O O . ALA A 1 123 ? 17.356 8.885 -22.510 1.00 91.62 123 ALA A O 1
ATOM 909 N N . GLY A 1 124 ? 17.975 6.859 -21.731 1.00 92.12 124 GLY A N 1
ATOM 910 C CA . GLY A 1 124 ? 17.490 6.081 -22.873 1.00 92.12 124 GLY A CA 1
ATOM 911 C C . GLY A 1 124 ? 15.966 6.060 -23.011 1.00 92.12 124 GLY A C 1
ATOM 912 O O . GLY A 1 124 ? 15.453 5.689 -24.063 1.00 92.12 124 GLY A O 1
ATOM 913 N N . CYS A 1 125 ? 15.231 6.484 -21.981 1.00 93.56 125 CYS A N 1
ATOM 914 C CA . CYS A 1 125 ? 13.780 6.561 -22.044 1.00 93.56 125 CYS A CA 1
ATOM 915 C C . CYS A 1 125 ? 13.299 7.842 -22.734 1.00 93.56 125 CYS A C 1
ATOM 917 O O . CYS A 1 125 ? 13.751 8.931 -22.365 1.00 93.56 125 CYS A O 1
ATOM 919 N N . PRO A 1 126 ? 12.349 7.763 -23.687 1.00 95.62 126 PRO A N 1
ATOM 920 C CA . PRO A 1 126 ? 11.740 8.943 -24.289 1.00 95.62 126 PRO A CA 1
ATOM 921 C C . PRO A 1 126 ? 11.167 9.877 -23.225 1.00 95.62 126 PRO A C 1
ATOM 923 O O . PRO A 1 126 ? 10.549 9.427 -22.258 1.00 95.62 126 PRO A O 1
ATOM 926 N N . THR A 1 127 ? 11.378 11.180 -23.390 1.00 95.94 127 THR A N 1
ATOM 927 C CA . THR A 1 127 ? 10.768 12.179 -22.510 1.00 95.94 127 THR A CA 1
ATOM 928 C C . THR A 1 127 ? 9.285 12.302 -22.835 1.00 95.94 127 THR A C 1
ATOM 930 O O . THR A 1 127 ? 8.917 12.532 -23.984 1.00 95.94 127 THR A O 1
ATOM 933 N N . VAL A 1 128 ? 8.446 12.188 -21.808 1.00 94.62 128 VAL A N 1
ATOM 934 C CA . VAL A 1 128 ? 7.009 12.460 -21.883 1.00 94.62 128 VAL A CA 1
ATOM 935 C C . VAL A 1 128 ? 6.731 13.672 -21.002 1.00 94.62 128 VAL A C 1
ATOM 937 O O . VAL A 1 128 ? 7.169 13.714 -19.852 1.00 94.62 128 VAL A O 1
ATOM 940 N N . ALA A 1 129 ? 6.061 14.685 -21.552 1.00 94.44 129 ALA A N 1
ATOM 941 C CA . ALA A 1 129 ? 5.823 15.941 -20.849 1.00 94.44 129 ALA A CA 1
ATOM 942 C C . ALA A 1 129 ? 5.084 15.704 -19.521 1.00 94.44 129 ALA A C 1
ATOM 944 O O . ALA A 1 129 ? 4.080 14.998 -19.481 1.00 94.44 129 ALA A O 1
ATOM 945 N N . GLY A 1 130 ? 5.600 16.293 -18.439 1.00 90.19 130 GLY A N 1
ATOM 946 C CA . GLY A 1 130 ? 4.997 16.210 -17.106 1.00 90.19 130 GLY A CA 1
ATOM 947 C C . GLY A 1 130 ? 5.182 14.879 -16.368 1.00 90.19 130 GLY A C 1
ATOM 948 O O . GLY A 1 130 ? 4.712 14.773 -15.240 1.00 90.19 130 GLY A O 1
ATOM 949 N N . LEU A 1 131 ? 5.868 13.885 -16.949 1.00 93.12 131 LEU A N 1
ATOM 950 C CA . LEU A 1 131 ? 6.105 12.588 -16.307 1.00 93.12 131 LEU A CA 1
ATOM 951 C C . LEU A 1 131 ? 7.583 12.388 -15.965 1.00 93.12 131 LEU A C 1
ATOM 953 O O . LEU A 1 131 ? 8.472 12.640 -16.782 1.00 93.12 131 LEU A O 1
ATOM 957 N N . GLN A 1 132 ? 7.844 11.863 -14.769 1.00 92.56 132 GLN A N 1
ATOM 958 C CA . GLN A 1 132 ? 9.141 11.288 -14.429 1.00 92.56 132 GLN A CA 1
ATOM 959 C C . GLN A 1 132 ? 9.301 9.961 -15.172 1.00 92.56 132 GLN A C 1
ATOM 961 O O . GLN A 1 132 ? 8.319 9.258 -15.414 1.00 92.56 132 GLN A O 1
ATOM 966 N N . LYS A 1 133 ? 10.534 9.628 -15.552 1.00 92.69 133 LYS A N 1
ATOM 967 C CA . LYS A 1 133 ? 10.870 8.410 -16.294 1.00 92.69 133 LYS A CA 1
ATOM 968 C C . LYS A 1 133 ? 11.975 7.652 -15.578 1.00 92.69 133 LYS A C 1
AT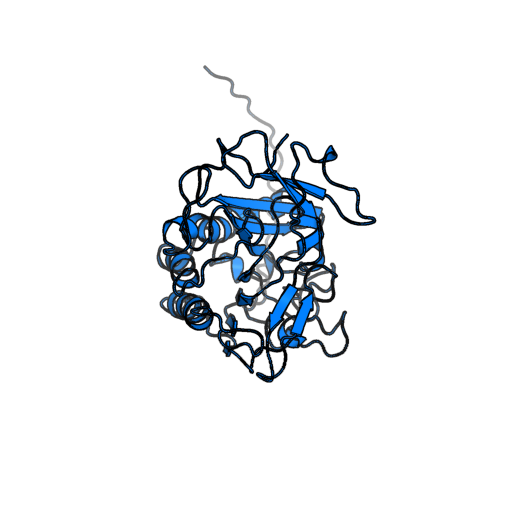OM 970 O O . LYS A 1 133 ? 12.904 8.272 -15.064 1.00 92.69 133 LYS A O 1
ATOM 975 N N . GLN A 1 134 ? 11.888 6.331 -15.597 1.00 91.69 134 GLN A N 1
ATOM 976 C CA . GLN A 1 134 ? 12.891 5.447 -15.018 1.00 91.69 134 GLN A CA 1
ATOM 977 C C . GLN A 1 134 ? 13.139 4.268 -15.958 1.00 91.69 134 GLN A C 1
ATOM 979 O O . GLN A 1 134 ? 12.221 3.777 -16.616 1.00 91.69 134 GLN A O 1
ATOM 984 N N . CYS A 1 135 ? 14.384 3.811 -16.011 1.00 90.94 135 CYS A N 1
ATOM 985 C CA . CYS A 1 135 ? 14.758 2.561 -16.633 1.00 90.94 135 CYS A CA 1
ATOM 986 C C . CYS A 1 135 ? 14.713 1.449 -15.587 1.00 90.94 135 CYS A C 1
ATOM 988 O O . CYS A 1 135 ? 15.604 1.316 -14.742 1.00 90.94 135 CYS A O 1
ATOM 990 N N . LEU A 1 136 ? 13.629 0.681 -15.621 1.00 89.44 136 LEU A N 1
ATOM 991 C CA . LEU A 1 136 ? 13.358 -0.370 -14.657 1.00 89.44 136 LEU A CA 1
ATOM 992 C C . LEU A 1 136 ? 13.907 -1.701 -15.159 1.00 89.44 136 LEU A C 1
ATOM 994 O O . LEU A 1 136 ? 13.614 -2.119 -16.281 1.00 89.44 136 LEU A O 1
ATOM 998 N N . ARG A 1 137 ? 14.702 -2.384 -14.337 1.00 85.88 137 ARG A N 1
ATOM 999 C CA . ARG A 1 137 ? 15.275 -3.682 -14.695 1.00 85.88 137 ARG A CA 1
ATOM 1000 C C . ARG A 1 137 ? 14.163 -4.729 -14.828 1.00 85.88 137 ARG A C 1
ATOM 1002 O O . ARG A 1 137 ? 13.364 -4.909 -13.915 1.00 85.88 137 ARG A O 1
ATOM 1009 N N . PHE A 1 138 ? 14.132 -5.435 -15.958 1.00 78.81 138 PHE A N 1
ATOM 1010 C CA . PHE A 1 138 ? 13.057 -6.383 -16.308 1.00 78.81 138 PHE A CA 1
ATOM 1011 C C . PHE A 1 138 ? 13.563 -7.804 -16.620 1.00 78.81 138 PHE A C 1
ATOM 1013 O O . PHE A 1 138 ? 12.815 -8.770 -16.481 1.00 78.81 138 PHE A O 1
ATOM 1020 N N . THR A 1 139 ? 14.825 -7.940 -17.025 1.00 73.06 139 THR A N 1
ATOM 1021 C CA . THR A 1 139 ? 15.483 -9.218 -17.346 1.00 73.06 139 THR A CA 1
ATOM 1022 C C . THR A 1 139 ? 16.771 -9.363 -16.562 1.00 73.06 139 THR A C 1
ATOM 1024 O O . THR A 1 139 ? 17.375 -8.346 -16.241 1.00 73.06 139 THR A O 1
ATOM 1027 N N . ASP A 1 140 ? 17.244 -10.595 -16.386 1.00 66.62 140 ASP A N 1
ATOM 1028 C CA . ASP A 1 140 ? 18.567 -10.948 -15.849 1.00 66.62 140 ASP A CA 1
ATOM 1029 C C . ASP A 1 140 ? 19.749 -10.287 -16.581 1.00 66.62 140 ASP A C 1
ATOM 1031 O O . ASP A 1 140 ? 20.812 -10.124 -15.983 1.00 66.62 140 ASP A O 1
ATOM 1035 N N . SER A 1 141 ? 19.558 -9.835 -17.828 1.00 67.50 141 SER A N 1
ATOM 1036 C CA . SER A 1 141 ? 20.514 -8.958 -18.512 1.00 67.50 141 SER A CA 1
ATOM 1037 C C . SER A 1 141 ? 20.816 -7.713 -17.659 1.00 67.50 141 SER A C 1
ATOM 1039 O O . SER A 1 141 ? 19.940 -6.858 -17.475 1.00 67.50 141 SER A O 1
ATOM 1041 N N . PRO A 1 142 ? 22.065 -7.542 -17.182 1.00 63.69 142 PRO A N 1
ATOM 1042 C CA . PRO A 1 142 ? 22.433 -6.447 -16.283 1.00 63.69 142 PRO A CA 1
ATOM 1043 C C . PRO A 1 142 ? 22.387 -5.074 -16.961 1.00 63.69 142 PRO A C 1
ATOM 1045 O O . PRO A 1 142 ? 22.516 -4.056 -16.289 1.00 63.69 142 PRO A O 1
ATOM 1048 N N . LEU A 1 143 ? 22.218 -5.042 -18.285 1.00 70.69 143 LEU A N 1
ATOM 1049 C CA . LEU A 1 143 ? 22.225 -3.834 -19.102 1.00 70.69 143 LEU A CA 1
ATOM 1050 C C . LEU A 1 143 ? 20.870 -3.563 -19.758 1.00 70.69 143 LEU A C 1
ATOM 1052 O O . LEU A 1 143 ? 20.792 -2.689 -20.613 1.00 70.69 143 LEU A O 1
ATOM 1056 N N . THR A 1 144 ? 19.814 -4.314 -19.434 1.00 82.69 144 THR A N 1
ATOM 1057 C CA . THR A 1 144 ? 18.529 -4.180 -20.132 1.00 82.69 144 THR A CA 1
ATOM 1058 C C . THR A 1 144 ? 17.374 -3.991 -19.160 1.00 82.69 144 THR A C 1
ATOM 1060 O O . THR A 1 144 ? 17.054 -4.841 -18.329 1.00 82.69 144 THR A O 1
ATOM 1063 N N . GLY A 1 145 ? 16.728 -2.840 -19.289 1.00 88.62 145 GLY A N 1
ATOM 1064 C CA . GLY A 1 145 ? 15.511 -2.472 -18.595 1.00 88.62 145 GLY A CA 1
ATOM 1065 C C . GLY A 1 145 ? 14.421 -2.050 -19.569 1.00 88.62 145 GLY A C 1
ATOM 1066 O O . GLY A 1 145 ? 14.572 -2.134 -20.792 1.00 88.62 145 GLY A O 1
ATOM 1067 N N . ARG A 1 146 ? 13.308 -1.591 -19.009 1.00 90.19 146 ARG A N 1
ATOM 1068 C CA . ARG A 1 146 ? 12.189 -1.007 -19.738 1.00 90.19 146 ARG A CA 1
ATOM 1069 C C . ARG A 1 146 ? 11.812 0.337 -19.153 1.00 90.19 146 ARG A C 1
ATOM 1071 O O . ARG A 1 146 ? 11.920 0.561 -17.949 1.00 90.19 146 ARG A O 1
ATOM 1078 N N . CYS A 1 147 ? 11.357 1.221 -20.025 1.00 91.50 147 CYS A N 1
ATOM 1079 C CA . CYS A 1 147 ? 10.933 2.544 -19.617 1.00 91.50 147 CYS A CA 1
ATOM 1080 C C . CYS A 1 147 ? 9.594 2.487 -18.901 1.00 91.50 147 CYS A C 1
ATOM 1082 O O . CYS A 1 147 ? 8.607 1.978 -19.447 1.00 91.50 147 CYS A O 1
ATOM 1084 N N . VAL A 1 148 ? 9.588 3.054 -17.701 1.00 91.94 148 VAL A N 1
ATOM 1085 C CA . VAL A 1 148 ? 8.402 3.265 -16.878 1.00 91.94 148 VAL A CA 1
ATOM 1086 C C . VAL A 1 148 ? 8.254 4.743 -16.548 1.00 91.94 148 VAL A C 1
ATOM 1088 O O . VAL A 1 148 ? 9.245 5.481 -16.516 1.00 91.94 148 VAL A O 1
ATOM 1091 N N . TYR A 1 149 ? 7.019 5.178 -16.314 1.00 92.94 149 TYR A N 1
ATOM 1092 C CA . TYR A 1 149 ? 6.688 6.588 -16.130 1.00 92.94 149 TYR A CA 1
ATOM 1093 C C . TYR A 1 149 ? 5.875 6.827 -14.856 1.00 92.94 149 TYR A C 1
ATOM 1095 O O . TYR A 1 149 ? 5.135 5.958 -14.412 1.00 92.94 149 TYR A O 1
ATOM 1103 N N . SER A 1 150 ? 5.955 8.024 -14.273 1.00 92.19 150 SER A N 1
ATOM 1104 C CA . SER A 1 150 ? 5.151 8.410 -13.102 1.00 92.19 150 SER A CA 1
ATOM 1105 C C . SER A 1 150 ? 3.682 8.675 -13.456 1.00 92.19 150 SER A C 1
ATOM 1107 O O . SER A 1 150 ? 3.150 9.753 -13.182 1.00 92.19 150 SER A O 1
ATOM 1109 N N . ARG A 1 151 ? 3.030 7.730 -14.134 1.00 92.25 151 ARG A N 1
ATOM 1110 C CA . ARG A 1 151 ? 1.605 7.838 -14.422 1.00 92.25 151 ARG A CA 1
ATOM 1111 C C . ARG A 1 151 ? 0.790 7.701 -13.140 1.00 92.25 151 ARG A C 1
ATOM 1113 O O . ARG A 1 151 ? 1.247 7.027 -12.209 1.00 92.25 151 ARG A O 1
ATOM 1120 N N . PRO A 1 152 ? -0.392 8.333 -13.093 1.00 90.81 152 PRO A N 1
ATOM 1121 C CA . PRO A 1 152 ? -1.309 8.141 -11.990 1.00 90.81 152 PRO A CA 1
ATOM 1122 C C . PRO A 1 152 ? -1.694 6.675 -11.820 1.00 90.81 152 PRO A C 1
ATOM 1124 O O . PRO A 1 152 ? -1.930 5.974 -12.802 1.00 90.81 152 PRO A O 1
ATOM 1127 N N . ARG A 1 153 ? -1.777 6.233 -10.570 1.00 91.69 153 ARG A N 1
ATOM 1128 C CA . ARG A 1 153 ? -2.249 4.903 -10.213 1.00 91.69 153 ARG A CA 1
ATOM 1129 C C . ARG A 1 153 ? -3.743 4.911 -9.988 1.00 91.69 153 ARG A C 1
ATOM 1131 O O . ARG A 1 153 ? -4.297 5.886 -9.474 1.00 91.69 153 ARG A O 1
ATOM 1138 N N . ASN A 1 154 ? -4.364 3.797 -10.349 1.00 92.50 154 ASN A N 1
ATOM 1139 C CA . ASN A 1 154 ? -5.790 3.618 -10.190 1.00 92.50 154 ASN A CA 1
ATOM 1140 C C . ASN A 1 154 ? -6.092 2.350 -9.405 1.00 92.50 154 ASN A C 1
ATOM 1142 O O . ASN A 1 154 ? -5.414 1.338 -9.576 1.00 92.50 154 ASN A O 1
ATOM 1146 N N . ILE A 1 155 ? -7.140 2.417 -8.596 1.00 93.19 155 ILE A N 1
ATOM 1147 C CA . ILE A 1 155 ? -7.906 1.254 -8.163 1.00 93.19 155 ILE A CA 1
ATOM 1148 C C . ILE A 1 155 ? -8.991 1.022 -9.217 1.00 93.19 155 ILE A C 1
ATOM 1150 O O . ILE A 1 155 ? -9.615 1.974 -9.694 1.00 93.19 155 ILE A O 1
ATOM 1154 N N . VAL A 1 156 ? -9.201 -0.230 -9.606 1.00 92.38 156 VAL A N 1
ATOM 1155 C CA . VAL A 1 156 ? -10.326 -0.626 -10.452 1.00 92.38 156 VAL A CA 1
ATOM 1156 C C . VAL A 1 156 ? -11.415 -1.196 -9.556 1.00 92.38 156 VAL A C 1
ATOM 1158 O O . VAL A 1 156 ? -11.161 -2.085 -8.742 1.00 92.38 156 VAL A O 1
ATOM 1161 N N . VAL A 1 157 ? -12.640 -0.718 -9.751 1.00 92.06 157 VAL A N 1
ATOM 1162 C CA . VAL A 1 157 ? -13.844 -1.201 -9.062 1.00 92.06 157 VAL A CA 1
ATOM 1163 C C . VAL A 1 157 ? -14.928 -1.539 -10.078 1.00 92.06 157 VAL A C 1
ATOM 1165 O O . VAL A 1 157 ? -14.897 -1.054 -11.211 1.00 92.06 157 VAL A O 1
ATOM 1168 N N . ASP A 1 158 ? -15.906 -2.349 -9.682 1.00 86.94 158 ASP A N 1
ATOM 1169 C CA . ASP A 1 158 ? -17.082 -2.621 -10.507 1.00 86.94 158 ASP A CA 1
ATOM 1170 C C . ASP A 1 158 ? -18.350 -2.704 -9.663 1.00 86.94 158 ASP A C 1
ATOM 1172 O O . ASP A 1 158 ? -18.818 -3.772 -9.272 1.00 86.94 158 ASP A O 1
ATOM 1176 N N . LYS A 1 159 ? -18.923 -1.527 -9.420 1.00 76.62 159 LYS A N 1
ATOM 1177 C CA . LYS A 1 159 ? -20.159 -1.339 -8.663 1.00 76.62 159 LYS A CA 1
ATOM 1178 C C . LYS A 1 159 ? -21.332 -2.145 -9.224 1.00 76.62 159 LYS A C 1
ATOM 1180 O O . LYS A 1 159 ? -22.134 -2.700 -8.483 1.00 76.62 159 LYS A O 1
ATOM 1185 N N . THR A 1 160 ? -21.532 -2.116 -10.536 1.00 68.19 160 THR A N 1
ATOM 1186 C CA . THR A 1 160 ? -22.785 -2.592 -11.144 1.00 68.19 160 THR A CA 1
ATOM 1187 C C . THR A 1 160 ? -22.659 -3.990 -11.728 1.00 68.19 160 THR A C 1
ATOM 1189 O O . THR A 1 160 ? -23.650 -4.524 -12.229 1.00 68.19 160 THR A O 1
ATOM 1192 N N . GLY A 1 161 ? -21.454 -4.570 -11.715 1.00 68.25 161 GLY A N 1
ATOM 1193 C CA . GLY A 1 161 ? -21.136 -5.763 -12.494 1.00 68.25 161 GLY A CA 1
ATOM 1194 C C . GLY A 1 161 ? -21.341 -5.534 -13.993 1.00 68.25 161 GLY A C 1
ATOM 1195 O O . GLY A 1 161 ? -21.539 -6.490 -14.741 1.00 68.25 161 GLY A O 1
ATOM 1196 N N . SER A 1 162 ? -21.370 -4.269 -14.431 1.00 68.38 162 SER A N 1
ATOM 1197 C CA . SER A 1 162 ? -21.697 -3.884 -15.808 1.00 68.38 162 SER A CA 1
ATOM 1198 C C . SER A 1 162 ? -20.658 -2.967 -16.439 1.00 68.38 162 SER A C 1
ATOM 1200 O O . SER A 1 162 ? -20.680 -2.796 -17.657 1.00 68.38 162 SER A O 1
ATOM 1202 N N . SER A 1 163 ? -19.783 -2.346 -15.642 1.00 83.19 163 SER A N 1
ATOM 1203 C CA . SER A 1 163 ? -18.667 -1.560 -16.163 1.00 83.19 163 SER A CA 1
ATOM 1204 C C . SER A 1 163 ? -17.591 -1.352 -15.106 1.00 83.19 163 SER A C 1
ATOM 1206 O O . SER A 1 163 ? -17.872 -0.797 -14.045 1.00 83.19 163 SER A O 1
ATOM 1208 N N . CYS A 1 164 ? -16.348 -1.676 -15.450 1.00 88.75 164 CYS A N 1
ATOM 1209 C CA . CYS A 1 164 ? -15.189 -1.317 -14.644 1.00 88.75 164 CYS A CA 1
ATOM 1210 C C . CYS A 1 164 ? -14.984 0.199 -14.606 1.00 88.75 164 CYS A C 1
ATOM 1212 O O . CYS A 1 164 ? -15.021 0.882 -15.633 1.00 88.75 164 CYS A O 1
ATOM 1214 N N . GLN A 1 165 ? -14.755 0.716 -13.406 1.00 91.81 165 GLN A N 1
ATOM 1215 C CA . GLN A 1 165 ? -14.554 2.128 -13.117 1.00 91.81 165 GLN A CA 1
ATOM 1216 C C . GLN A 1 165 ? -13.177 2.318 -12.486 1.00 91.81 165 GLN A C 1
ATOM 1218 O O . GLN A 1 165 ? -12.684 1.444 -11.775 1.00 91.81 165 GLN A O 1
ATOM 1223 N N . LEU A 1 166 ? -12.550 3.460 -12.765 1.00 91.81 166 LEU A N 1
ATOM 1224 C CA . LEU A 1 166 ? -11.218 3.789 -12.266 1.00 91.81 166 LEU A CA 1
ATOM 1225 C C . LEU A 1 166 ? -11.314 4.844 -11.170 1.00 91.81 166 LEU A C 1
ATOM 1227 O O . LEU A 1 166 ? -11.930 5.892 -11.367 1.00 91.81 166 LEU A O 1
ATOM 1231 N N . VAL A 1 167 ? -10.642 4.585 -10.056 1.00 93.56 167 VAL A N 1
ATOM 1232 C CA . VAL A 1 167 ? -10.404 5.548 -8.984 1.00 93.56 167 VAL A CA 1
ATOM 1233 C C . VAL A 1 167 ? -8.940 5.934 -9.017 1.00 93.56 167 VAL A C 1
ATOM 1235 O O . VAL A 1 167 ? -8.074 5.137 -8.666 1.00 93.56 167 VAL A O 1
ATOM 1238 N N . ASN A 1 168 ? -8.656 7.166 -9.420 1.00 93.69 168 ASN A N 1
ATOM 1239 C CA . ASN A 1 168 ? -7.296 7.680 -9.456 1.00 93.69 168 ASN A CA 1
ATOM 1240 C C . ASN A 1 168 ? -6.881 8.200 -8.080 1.00 93.69 168 ASN A C 1
ATOM 1242 O O . ASN A 1 168 ? -7.302 9.286 -7.673 1.00 93.69 168 ASN A O 1
ATOM 1246 N N . TYR A 1 169 ? -6.013 7.457 -7.399 1.00 92.31 169 TYR A N 1
ATOM 1247 C CA . TYR A 1 169 ? -5.523 7.865 -6.088 1.00 92.31 169 TYR A CA 1
ATOM 1248 C C . TYR A 1 169 ? -4.301 8.796 -6.171 1.00 92.31 169 TYR A C 1
ATOM 1250 O O . TYR A 1 169 ? -4.042 9.577 -5.267 1.00 92.31 169 TYR A O 1
ATOM 1258 N N . SER A 1 170 ? -3.594 8.863 -7.300 1.00 90.88 170 SER A N 1
ATOM 1259 C CA . SER A 1 170 ? -2.403 9.720 -7.422 1.00 90.88 170 SER A CA 1
ATOM 1260 C C . SER A 1 170 ? -2.685 11.198 -7.717 1.00 90.88 170 SER A C 1
ATOM 1262 O O . SER A 1 170 ? -1.802 12.035 -7.527 1.00 90.88 170 SER A O 1
ATOM 1264 N N . THR A 1 171 ? -3.866 11.564 -8.232 1.00 85.75 171 THR A N 1
ATOM 1265 C CA . THR A 1 171 ? -4.130 12.949 -8.681 1.00 85.75 171 THR A CA 1
ATOM 1266 C C . THR A 1 171 ? -4.717 13.869 -7.616 1.00 85.75 171 THR A C 1
ATOM 1268 O O . THR A 1 171 ? -4.762 15.081 -7.846 1.00 85.75 171 THR A O 1
ATOM 1271 N N . GLY A 1 172 ? -5.063 13.330 -6.444 1.00 81.88 172 GLY A N 1
ATOM 1272 C CA . GLY A 1 172 ? -5.531 14.085 -5.279 1.00 81.88 172 GLY A CA 1
ATOM 1273 C C . GLY A 1 172 ? -7.045 14.180 -5.119 1.00 81.88 172 GLY A C 1
ATOM 1274 O O . GLY A 1 172 ? -7.480 15.003 -4.331 1.00 81.88 172 GLY A O 1
ATOM 1275 N N . GLY A 1 173 ? -7.828 13.376 -5.849 1.00 87.50 173 GLY A N 1
ATOM 1276 C CA . GLY A 1 173 ? -9.258 13.172 -5.559 1.00 87.50 173 GLY A CA 1
ATOM 1277 C C . GLY A 1 173 ? -9.516 12.114 -4.477 1.00 87.50 173 GLY A C 1
ATOM 1278 O O . GLY A 1 173 ? -10.664 11.814 -4.184 1.00 87.50 173 GLY A O 1
ATOM 1279 N N . VAL A 1 174 ? -8.445 11.536 -3.936 1.00 91.75 174 VAL A N 1
ATOM 1280 C CA . VAL A 1 174 ? -8.412 10.562 -2.846 1.00 91.75 174 VAL A CA 1
ATOM 1281 C C . VAL A 1 174 ? -7.493 11.141 -1.784 1.00 91.75 174 VAL A C 1
ATOM 1283 O O . VAL A 1 174 ? -6.393 11.588 -2.134 1.00 91.75 174 VAL A O 1
ATOM 1286 N N . ARG A 1 175 ? -7.939 11.124 -0.531 1.00 89.75 175 ARG A N 1
ATOM 1287 C CA . ARG A 1 175 ? -7.219 11.616 0.640 1.00 89.75 175 ARG A CA 1
ATOM 1288 C C . ARG A 1 175 ? -7.618 10.753 1.827 1.00 89.75 175 ARG A C 1
ATOM 1290 O O . ARG A 1 175 ? -8.795 10.644 2.106 1.00 89.75 175 ARG A O 1
ATOM 1297 N N . TRP A 1 176 ? -6.655 10.090 2.458 1.00 90.81 176 TRP A N 1
ATOM 1298 C CA . TRP A 1 176 ? -6.933 9.159 3.551 1.00 90.81 176 TRP A CA 1
ATOM 1299 C C . TRP A 1 176 ? -6.324 9.614 4.875 1.00 90.81 176 TRP A C 1
ATOM 1301 O O . TRP A 1 176 ? -5.214 10.169 4.906 1.00 90.81 176 TRP A O 1
ATOM 1311 N N . GLY A 1 177 ? -7.033 9.259 5.944 1.00 85.75 177 GLY A N 1
ATOM 1312 C CA . GLY A 1 177 ? -6.740 9.483 7.354 1.00 85.75 177 GLY A CA 1
ATOM 1313 C C . GLY A 1 177 ? -7.210 10.836 7.870 1.00 85.75 177 GLY A C 1
ATOM 1314 O O . GLY A 1 177 ? -6.577 11.417 8.743 1.00 85.75 177 GLY A O 1
ATOM 1315 N N . GLU A 1 178 ? -8.297 11.369 7.324 1.00 74.69 178 GLU A N 1
ATOM 1316 C CA . GLU A 1 178 ? -8.766 12.711 7.659 1.00 74.69 178 GLU A CA 1
ATOM 1317 C C . GLU A 1 178 ? -9.476 12.793 9.043 1.00 74.69 178 GLU A C 1
ATOM 1319 O O . GLU A 1 178 ? -10.685 12.959 9.087 1.00 74.69 178 GLU A O 1
ATOM 1324 N N . ASP A 1 179 ? -8.801 12.733 10.203 1.00 56.00 179 ASP A N 1
ATOM 1325 C CA . ASP A 1 179 ? -9.476 12.730 11.539 1.00 56.00 179 ASP A CA 1
ATOM 1326 C C . ASP A 1 179 ? -10.242 14.033 11.876 1.00 56.00 179 ASP A C 1
ATOM 1328 O O . ASP A 1 179 ? -9.580 15.033 12.067 1.00 56.00 179 ASP A O 1
ATOM 1332 N N . PRO A 1 180 ? -11.569 14.075 12.117 1.00 41.91 180 PRO A N 1
ATOM 1333 C CA . PRO A 1 180 ? -12.339 15.283 12.479 1.00 41.91 180 PRO A CA 1
ATOM 1334 C C . PRO A 1 180 ? -11.879 16.097 13.718 1.00 41.91 180 PRO A C 1
ATOM 1336 O O . PRO A 1 180 ? -12.463 17.157 13.987 1.00 41.91 180 PRO A O 1
ATOM 1339 N N . THR A 1 181 ? -10.906 15.632 14.513 1.00 41.91 181 THR A N 1
ATOM 1340 C CA . THR A 1 181 ? -10.454 16.306 15.746 1.00 41.91 181 THR A CA 1
ATOM 1341 C C . THR A 1 181 ? -9.010 16.824 15.732 1.00 41.91 181 THR A C 1
ATOM 1343 O O . THR A 1 181 ? -8.674 17.661 16.582 1.00 41.91 181 THR A O 1
ATOM 1346 N N . ALA A 1 182 ? -8.182 16.443 14.749 1.00 47.00 182 ALA A N 1
ATOM 1347 C CA . ALA A 1 182 ? -6.781 16.856 14.658 1.00 47.00 182 ALA A CA 1
ATOM 1348 C C . ALA A 1 182 ? -6.277 17.090 13.217 1.00 47.00 182 ALA A C 1
ATOM 1350 O O . ALA A 1 182 ? -6.333 16.217 12.365 1.00 47.00 182 ALA A O 1
ATOM 1351 N N . GLY A 1 183 ? -5.665 18.259 12.967 1.00 53.66 183 GLY A N 1
ATOM 1352 C CA . GLY A 1 183 ? -4.809 18.494 11.793 1.00 53.66 183 GLY A CA 1
ATOM 1353 C C . GLY A 1 183 ? -4.970 19.864 11.118 1.00 53.66 183 GLY A C 1
ATOM 1354 O O . GLY A 1 183 ? -5.988 20.539 11.221 1.00 53.66 183 GLY A O 1
ATOM 1355 N N . THR A 1 184 ? -3.898 20.331 10.464 1.00 56.75 184 THR A N 1
ATOM 1356 C CA . THR A 1 184 ? -3.863 21.595 9.683 1.00 56.75 184 THR A CA 1
ATOM 1357 C C . THR A 1 184 ? -3.491 21.366 8.215 1.00 56.75 184 THR A C 1
ATOM 1359 O O . THR A 1 184 ? -3.335 22.323 7.453 1.00 56.75 184 THR A O 1
ATOM 1362 N N . TRP A 1 185 ? -3.319 20.105 7.807 1.00 62.88 185 TRP A N 1
ATOM 1363 C CA . TRP A 1 185 ? -2.733 19.742 6.524 1.00 62.88 185 TRP A CA 1
ATOM 1364 C C . TRP A 1 185 ? -3.669 18.850 5.706 1.00 62.88 185 TRP A C 1
ATOM 1366 O O . TRP A 1 185 ? -4.046 17.772 6.136 1.00 62.88 185 TRP A O 1
ATOM 1376 N N . ALA A 1 186 ? -4.004 19.314 4.500 1.00 60.94 186 ALA A N 1
ATOM 1377 C CA . ALA A 1 186 ? -4.704 18.557 3.460 1.00 60.94 186 ALA A CA 1
ATOM 1378 C C . ALA A 1 186 ? -6.075 17.950 3.817 1.00 60.94 186 ALA A C 1
ATOM 1380 O O . ALA A 1 186 ? -6.572 17.192 3.001 1.00 60.94 186 ALA A O 1
ATOM 1381 N N . GLY A 1 187 ? -6.706 18.331 4.929 1.00 57.06 187 GLY A N 1
ATOM 1382 C CA . GLY A 1 187 ? -7.970 17.726 5.368 1.00 57.06 187 GLY A CA 1
ATOM 1383 C C . GLY A 1 187 ? -7.797 16.693 6.484 1.00 57.06 187 GLY A C 1
ATOM 1384 O O . GLY A 1 187 ? -8.798 16.329 7.099 1.00 57.06 187 GLY A O 1
ATOM 1385 N N . ALA A 1 188 ? -6.549 16.354 6.862 1.00 53.59 188 ALA A N 1
ATOM 1386 C CA . ALA A 1 188 ? -6.240 15.791 8.181 1.00 53.59 188 ALA A CA 1
ATOM 1387 C C . ALA A 1 188 ? -6.923 16.692 9.194 1.00 53.59 188 ALA A C 1
ATOM 1389 O O . ALA A 1 188 ? -6.586 17.884 9.242 1.00 53.59 188 ALA A O 1
ATOM 1390 N N . GLY A 1 189 ? -7.947 16.207 9.880 1.00 50.41 189 GLY A N 1
ATOM 1391 C CA . GLY A 1 189 ? -8.762 17.126 10.663 1.00 50.41 189 GLY A CA 1
ATOM 1392 C C . GLY A 1 189 ? -10.253 17.093 10.405 1.00 50.41 189 GLY A C 1
ATOM 1393 O O . GLY A 1 189 ? -10.955 17.764 11.157 1.00 50.41 189 GLY A O 1
ATOM 1394 N N . THR A 1 190 ? -10.755 16.481 9.328 1.00 44.12 190 THR A N 1
ATOM 1395 C CA . THR A 1 190 ? -12.044 16.968 8.822 1.00 44.12 190 THR A CA 1
ATOM 1396 C C . THR A 1 190 ? -13.082 15.939 8.414 1.00 44.12 190 THR A C 1
ATOM 1398 O O . THR A 1 190 ? -14.241 16.351 8.377 1.00 44.12 190 THR A O 1
ATOM 1401 N N . ASN A 1 191 ? -12.740 14.675 8.121 1.00 50.94 191 ASN A N 1
ATOM 1402 C CA . ASN A 1 191 ? -13.651 13.749 7.439 1.00 50.94 191 ASN A CA 1
ATOM 1403 C C . ASN A 1 191 ? -13.066 12.316 7.240 1.00 50.94 191 ASN A C 1
ATOM 1405 O O . ASN A 1 191 ? -12.795 11.904 6.126 1.00 50.94 191 ASN A O 1
ATOM 1409 N N . GLY A 1 192 ? -12.900 11.518 8.295 1.00 56.38 192 GLY A N 1
ATOM 1410 C CA . GLY A 1 192 ? -12.273 10.189 8.192 1.00 56.38 192 GLY A CA 1
ATOM 1411 C C . GLY A 1 192 ? -11.383 9.881 9.386 1.00 56.38 192 GLY A C 1
ATOM 1412 O O . GLY A 1 192 ? -11.704 10.371 10.467 1.00 56.38 192 GLY A O 1
ATOM 1413 N N . GLY A 1 193 ? -10.349 9.042 9.268 1.00 73.69 193 GLY A N 1
ATOM 1414 C CA . GLY A 1 193 ? -9.409 8.822 10.383 1.00 73.69 193 GLY A CA 1
ATOM 1415 C C . GLY A 1 193 ? -8.685 7.480 10.421 1.00 73.69 193 GLY A C 1
ATOM 1416 O O . GLY A 1 193 ? -8.377 6.997 11.501 1.00 73.69 193 GLY A O 1
ATOM 1417 N N . ILE A 1 194 ? -8.436 6.824 9.284 1.00 90.12 194 ILE A N 1
ATOM 1418 C CA . ILE A 1 194 ? -7.565 5.641 9.307 1.00 90.12 194 ILE A CA 1
ATOM 1419 C C . ILE A 1 194 ? -6.094 6.026 9.461 1.00 90.12 194 ILE A C 1
ATOM 1421 O O . ILE A 1 194 ? -5.584 6.915 8.781 1.00 90.12 194 ILE A O 1
ATOM 1425 N N . ASN A 1 195 ? -5.367 5.240 10.250 1.00 91.69 195 ASN A N 1
ATOM 1426 C CA . ASN A 1 195 ? -3.922 5.375 10.402 1.00 91.69 195 ASN A CA 1
ATOM 1427 C C . ASN A 1 195 ? -3.109 4.525 9.425 1.00 91.69 195 ASN A C 1
ATOM 1429 O O . ASN A 1 195 ? -1.969 4.860 9.087 1.00 91.69 195 ASN A O 1
ATOM 1433 N N . LEU A 1 196 ? -3.706 3.451 8.914 1.00 96.69 196 LEU A N 1
ATOM 1434 C CA . LEU A 1 196 ? -3.110 2.595 7.899 1.00 96.69 196 LEU A CA 1
ATOM 1435 C C . LEU A 1 196 ? -4.080 2.336 6.749 1.00 96.69 196 LEU A C 1
ATOM 1437 O O . LEU A 1 196 ? -5.124 1.714 6.937 1.00 96.69 196 LEU A O 1
ATOM 1441 N N . ALA A 1 197 ? -3.656 2.682 5.537 1.00 97.19 197 ALA A N 1
ATOM 1442 C CA . ALA A 1 197 ? -4.273 2.179 4.315 1.00 97.19 197 ALA A CA 1
ATOM 1443 C C . ALA A 1 197 ? -3.436 1.032 3.730 1.00 97.19 197 ALA A C 1
ATOM 1445 O O . ALA A 1 197 ? -2.216 1.137 3.596 1.00 97.19 197 ALA A O 1
ATOM 1446 N N . ILE A 1 198 ? -4.077 -0.067 3.346 1.00 98.12 198 ILE A N 1
ATOM 1447 C CA . ILE A 1 198 ? -3.449 -1.188 2.641 1.00 98.12 198 ILE A CA 1
ATOM 1448 C C . ILE A 1 198 ? -4.082 -1.260 1.257 1.00 98.12 198 ILE A C 1
ATOM 1450 O O . ILE A 1 198 ? -5.274 -1.538 1.137 1.00 98.12 198 ILE A O 1
ATOM 1454 N N . ILE A 1 199 ? -3.285 -1.003 0.223 1.00 95.69 199 ILE A N 1
ATOM 1455 C CA . ILE A 1 199 ? -3.710 -1.044 -1.177 1.00 95.69 199 ILE A CA 1
ATOM 1456 C C . ILE A 1 199 ? -2.995 -2.209 -1.845 1.00 95.69 199 ILE A C 1
ATOM 1458 O O . ILE A 1 199 ? -1.854 -2.107 -2.303 1.00 95.69 199 ILE A O 1
ATOM 1462 N N . ASP A 1 200 ? -3.677 -3.344 -1.839 1.00 93.75 200 ASP A N 1
ATOM 1463 C CA . ASP A 1 200 ? -3.192 -4.607 -2.366 1.00 93.75 200 ASP A CA 1
ATOM 1464 C C . ASP A 1 200 ? -3.822 -4.877 -3.725 1.00 93.75 200 ASP A C 1
ATOM 1466 O O . ASP A 1 200 ? -4.743 -5.678 -3.865 1.00 93.75 200 ASP A O 1
ATOM 1470 N N . ASN A 1 201 ? -3.379 -4.130 -4.726 1.00 88.62 201 ASN A N 1
ATOM 1471 C CA . ASN A 1 201 ? -3.950 -4.231 -6.050 1.00 88.62 201 ASN A CA 1
ATOM 1472 C C . ASN A 1 201 ? -2.953 -4.692 -7.103 1.00 88.62 201 ASN A C 1
ATOM 1474 O O . ASN A 1 201 ? -1.740 -4.462 -7.002 1.00 88.62 201 ASN A O 1
ATOM 1478 N N . SER A 1 202 ? -3.497 -5.280 -8.168 1.00 83.81 202 SER A N 1
ATOM 1479 C CA . SER A 1 202 ? -2.729 -5.502 -9.379 1.00 83.81 202 SER A CA 1
ATOM 1480 C C . SER A 1 202 ? -2.082 -4.216 -9.852 1.00 83.81 202 SER A C 1
ATOM 1482 O O . SER A 1 202 ? -2.656 -3.135 -9.732 1.00 83.81 202 SER A O 1
ATOM 1484 N N . CYS A 1 203 ? -0.885 -4.316 -10.431 1.00 83.31 203 CYS A N 1
ATOM 1485 C CA . CYS A 1 203 ? -0.216 -3.146 -10.998 1.00 83.31 203 CYS A CA 1
ATOM 1486 C C . CYS A 1 203 ? -0.104 -1.970 -10.004 1.00 83.31 203 CYS A C 1
ATOM 1488 O O . CYS A 1 203 ? -0.388 -0.824 -10.375 1.00 83.31 203 CYS A O 1
ATOM 1490 N N . GLY A 1 204 ? 0.276 -2.269 -8.754 1.00 88.00 204 GLY A N 1
ATOM 1491 C CA . GLY A 1 204 ? 0.494 -1.282 -7.698 1.00 88.00 204 GLY A CA 1
ATOM 1492 C C . GLY A 1 204 ? 1.558 -0.230 -8.044 1.00 88.00 204 GLY A C 1
ATOM 1493 O O . GLY A 1 204 ? 1.854 0.065 -9.204 1.00 88.00 204 GLY A O 1
ATOM 1494 N N . ILE A 1 205 ? 2.157 0.396 -7.035 1.00 90.19 205 ILE A N 1
ATOM 1495 C CA . ILE A 1 205 ? 3.095 1.495 -7.307 1.00 90.19 205 ILE A CA 1
ATOM 1496 C C . ILE A 1 205 ? 4.351 1.023 -8.040 1.00 90.19 205 ILE A C 1
ATOM 1498 O O . ILE A 1 205 ? 4.834 -0.093 -7.859 1.00 90.19 205 ILE A O 1
ATOM 1502 N N . THR A 1 206 ? 4.910 1.901 -8.867 1.00 89.44 206 THR A N 1
ATOM 1503 C CA . THR A 1 206 ? 6.125 1.604 -9.627 1.00 89.44 206 THR A CA 1
ATOM 1504 C C . THR A 1 206 ? 7.350 1.891 -8.760 1.00 89.44 206 THR A C 1
ATOM 1506 O O . THR A 1 206 ? 7.415 2.961 -8.139 1.00 89.44 206 THR A O 1
ATOM 1509 N N . PRO A 1 207 ? 8.377 1.023 -8.771 1.00 88.12 207 PRO A N 1
ATOM 1510 C CA . PRO A 1 207 ? 9.659 1.341 -8.160 1.00 88.12 207 PRO A CA 1
ATOM 1511 C C . PRO A 1 207 ? 10.172 2.719 -8.573 1.00 88.12 207 PRO A C 1
ATOM 1513 O O . PRO A 1 207 ? 10.268 3.033 -9.758 1.00 88.12 207 PRO A O 1
ATOM 1516 N N . GLY A 1 208 ? 10.494 3.542 -7.574 1.00 85.75 208 GLY A N 1
ATOM 1517 C CA . GLY A 1 208 ? 11.067 4.878 -7.768 1.00 85.75 208 GLY A CA 1
ATOM 1518 C C . GLY A 1 208 ? 10.051 5.969 -8.106 1.00 85.75 208 GLY A C 1
ATOM 1519 O O . GLY A 1 208 ? 10.439 7.126 -8.198 1.00 85.75 208 GLY A O 1
ATOM 1520 N N . MET A 1 209 ? 8.765 5.630 -8.240 1.00 89.75 209 MET A N 1
ATOM 1521 C CA . MET A 1 209 ? 7.694 6.580 -8.573 1.00 89.75 209 MET A CA 1
ATOM 1522 C C . MET A 1 209 ? 6.693 6.789 -7.429 1.00 89.75 209 MET A C 1
ATOM 1524 O O . MET A 1 209 ? 5.660 7.421 -7.627 1.00 89.75 209 MET A O 1
ATOM 1528 N N . TYR A 1 210 ? 6.981 6.297 -6.224 1.00 88.06 210 TYR A N 1
ATOM 1529 C CA . TYR A 1 210 ? 6.064 6.388 -5.084 1.00 88.06 210 TYR A CA 1
ATOM 1530 C C . TYR A 1 210 ? 5.748 7.836 -4.677 1.00 88.06 210 TYR A C 1
ATOM 1532 O O . TYR A 1 210 ? 4.607 8.109 -4.333 1.00 88.06 210 TYR A O 1
ATOM 1540 N N . ILE A 1 211 ? 6.682 8.792 -4.792 1.00 90.62 211 ILE A N 1
ATOM 1541 C CA . ILE A 1 211 ? 6.383 10.210 -4.504 1.00 90.62 21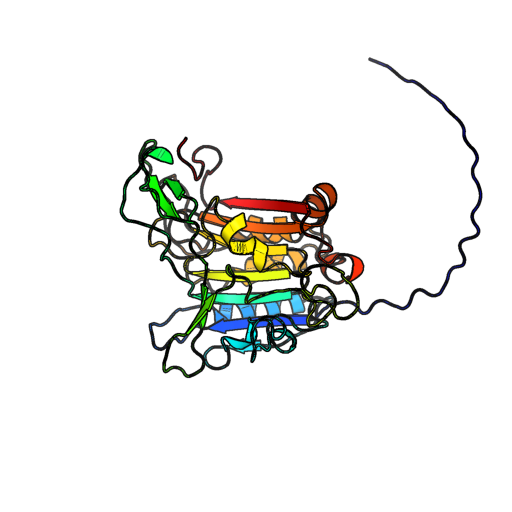1 ILE A CA 1
ATOM 1542 C C . ILE A 1 211 ? 5.284 10.742 -5.439 1.00 90.62 211 ILE A C 1
ATOM 1544 O O . ILE A 1 211 ? 4.223 11.117 -4.943 1.00 90.62 211 ILE A O 1
ATOM 1548 N N . PRO A 1 212 ? 5.461 10.772 -6.776 1.00 91.00 212 PRO A N 1
ATOM 1549 C CA . PRO A 1 212 ? 4.410 11.276 -7.659 1.00 91.00 212 PRO A CA 1
ATOM 1550 C C . PRO A 1 212 ? 3.133 10.418 -7.661 1.00 91.00 212 PRO A C 1
ATOM 1552 O O . PRO A 1 212 ? 2.095 10.912 -8.091 1.00 91.00 212 PRO A O 1
ATOM 1555 N N . GLN A 1 213 ? 3.187 9.164 -7.198 1.00 91.81 213 GLN A N 1
ATOM 1556 C CA . GLN A 1 213 ? 2.032 8.260 -7.180 1.00 91.81 213 GLN A CA 1
ATOM 1557 C C . GLN A 1 213 ? 1.243 8.263 -5.866 1.00 91.81 213 GLN A C 1
ATOM 1559 O O . GLN A 1 213 ? 0.053 7.957 -5.899 1.00 91.81 213 GLN A O 1
ATOM 1564 N N . LEU A 1 214 ? 1.868 8.597 -4.734 1.00 93.06 214 LEU A N 1
ATOM 1565 C CA . LEU A 1 214 ? 1.245 8.507 -3.409 1.00 93.06 214 LEU A CA 1
ATOM 1566 C C . LEU A 1 214 ? 1.201 9.829 -2.656 1.00 93.06 214 LEU A C 1
ATOM 1568 O O . LEU A 1 214 ? 0.378 9.968 -1.769 1.00 93.06 214 LEU A O 1
ATOM 1572 N N . LEU A 1 215 ? 2.035 10.825 -2.969 1.00 92.00 215 LEU A N 1
ATOM 1573 C CA . LEU A 1 215 ? 2.119 12.033 -2.133 1.00 92.00 215 LEU A CA 1
ATOM 1574 C C . LEU A 1 215 ? 0.753 12.694 -1.883 1.00 92.00 215 LEU A C 1
ATOM 1576 O O . LEU A 1 215 ? 0.527 13.235 -0.809 1.00 92.00 215 LEU A O 1
ATOM 1580 N N . LYS A 1 216 ? -0.149 12.642 -2.868 1.00 90.56 216 LYS A N 1
ATOM 1581 C CA . LYS A 1 216 ? -1.474 13.260 -2.778 1.00 90.56 216 LYS A CA 1
ATOM 1582 C C . LYS A 1 216 ? -2.542 12.414 -2.075 1.00 90.56 216 LYS A C 1
ATOM 1584 O O . LYS A 1 216 ? -3.594 12.976 -1.811 1.00 90.56 216 LYS A O 1
ATOM 1589 N N . THR A 1 217 ? -2.298 11.129 -1.801 1.00 91.50 217 THR A N 1
ATOM 1590 C CA . THR A 1 217 ? -3.245 10.279 -1.052 1.00 91.50 217 THR A CA 1
ATOM 1591 C C . THR A 1 217 ? -3.145 10.476 0.450 1.00 91.50 217 THR A C 1
ATOM 1593 O O . THR A 1 217 ? -4.071 10.126 1.168 1.00 91.50 217 THR A O 1
ATOM 1596 N N . PHE A 1 218 ? -2.018 10.986 0.943 1.00 91.69 218 PHE A N 1
ATOM 1597 C CA . PHE A 1 218 ? -1.840 11.232 2.365 1.00 91.69 218 PHE A CA 1
ATOM 1598 C C . PHE A 1 218 ? -2.595 12.500 2.776 1.00 91.69 218 PHE A C 1
ATOM 1600 O O . PHE A 1 218 ? -2.345 13.571 2.219 1.00 91.69 218 PHE A O 1
ATOM 1607 N N . ALA A 1 219 ? -3.481 12.370 3.761 1.00 87.94 219 ALA A N 1
ATOM 1608 C CA . ALA A 1 219 ? -4.199 13.478 4.383 1.00 87.94 219 ALA A CA 1
ATOM 1609 C C . ALA A 1 219 ? -4.496 13.181 5.860 1.00 87.94 219 ALA A C 1
ATOM 1611 O O . ALA A 1 219 ? -5.582 13.444 6.350 1.00 87.94 219 ALA A O 1
ATOM 1612 N N . GLY A 1 220 ? -3.509 12.622 6.560 1.00 87.12 220 GLY A N 1
ATOM 1613 C CA . GLY A 1 220 ? -3.614 12.252 7.972 1.00 87.12 220 GLY A CA 1
ATOM 1614 C C . GLY A 1 220 ? -3.343 10.774 8.235 1.00 87.12 220 GLY A C 1
ATOM 1615 O O . GLY A 1 220 ? -2.937 10.412 9.329 1.00 87.12 220 GLY A O 1
ATOM 1616 N N . VAL A 1 221 ? -3.386 9.928 7.201 1.00 90.88 221 VAL A N 1
ATOM 1617 C CA . VAL A 1 221 ? -2.938 8.538 7.332 1.00 90.88 221 VAL A CA 1
ATOM 1618 C C . VAL A 1 221 ? -1.447 8.514 7.680 1.00 90.88 221 VAL A C 1
ATOM 1620 O O . VAL A 1 221 ? -0.632 9.126 6.983 1.00 90.88 221 VAL A O 1
ATOM 1623 N N . SER A 1 222 ? -1.065 7.805 8.746 1.00 91.00 222 SER A N 1
ATOM 1624 C CA . SER A 1 222 ? 0.349 7.642 9.120 1.00 91.00 222 SER A CA 1
ATOM 1625 C C . SER A 1 222 ? 1.128 6.978 7.980 1.00 91.00 222 SER A C 1
ATOM 1627 O O . SER A 1 222 ? 2.228 7.406 7.601 1.00 91.00 222 SER A O 1
ATOM 1629 N N . SER A 1 223 ? 0.557 5.912 7.412 1.00 96.00 223 SER A N 1
ATOM 1630 C CA . SER A 1 223 ? 1.258 5.071 6.447 1.00 96.00 223 SER A CA 1
ATOM 1631 C C . SER A 1 223 ? 0.347 4.360 5.446 1.00 96.00 223 SER A C 1
ATOM 1633 O O . SER A 1 223 ? -0.802 4.031 5.725 1.00 96.00 223 SER A O 1
ATOM 1635 N N . ILE A 1 224 ? 0.904 4.042 4.276 1.00 97.69 224 ILE A N 1
ATOM 1636 C CA . ILE A 1 224 ? 0.252 3.255 3.229 1.00 97.69 224 ILE A CA 1
ATOM 1637 C C . ILE A 1 224 ? 1.120 2.036 2.893 1.00 97.69 224 ILE A C 1
ATOM 1639 O O . ILE A 1 224 ? 2.303 2.162 2.558 1.00 97.69 224 ILE A O 1
ATOM 1643 N N . ALA A 1 225 ? 0.526 0.848 2.965 1.00 97.81 225 ALA A N 1
ATOM 1644 C CA . ALA A 1 225 ? 1.129 -0.427 2.593 1.00 97.81 225 ALA A CA 1
ATOM 1645 C C . ALA A 1 225 ? 0.677 -0.842 1.187 1.00 97.81 225 ALA A C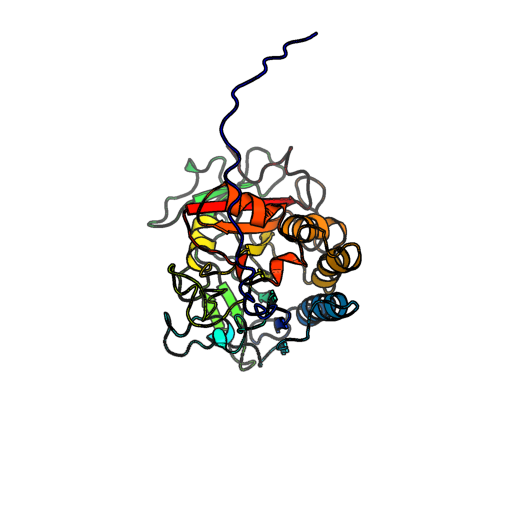 1
ATOM 1647 O O . ALA A 1 225 ? -0.519 -0.868 0.909 1.00 97.81 225 ALA A O 1
ATOM 1648 N N . LEU A 1 226 ? 1.618 -1.178 0.301 1.00 95.19 226 LEU A N 1
ATOM 1649 C CA . LEU A 1 226 ? 1.327 -1.585 -1.078 1.00 95.19 226 LEU A CA 1
ATOM 1650 C C . LEU A 1 226 ? 2.261 -2.696 -1.570 1.00 95.19 226 LEU A C 1
ATOM 1652 O O . LEU A 1 226 ? 3.239 -3.072 -0.911 1.00 95.19 226 LEU A O 1
ATOM 1656 N N . ILE A 1 227 ? 1.995 -3.165 -2.789 1.00 92.25 227 ILE A N 1
ATOM 1657 C CA . ILE A 1 227 ? 2.902 -4.002 -3.576 1.00 92.25 227 ILE A CA 1
ATOM 1658 C C . ILE A 1 227 ? 3.489 -3.192 -4.729 1.00 92.25 227 ILE A C 1
ATOM 1660 O O . ILE A 1 227 ? 2.859 -2.301 -5.296 1.00 92.25 227 ILE A O 1
ATOM 1664 N N . MET A 1 228 ? 4.733 -3.516 -5.059 1.00 90.75 228 MET A N 1
ATOM 1665 C CA . MET A 1 228 ? 5.549 -2.837 -6.046 1.00 90.75 228 MET A CA 1
ATOM 1666 C C . MET A 1 228 ? 6.109 -3.865 -7.044 1.00 90.75 228 MET A C 1
ATOM 1668 O O . MET A 1 228 ? 7.233 -4.355 -6.866 1.00 90.75 228 MET A O 1
ATOM 1672 N N . PRO A 1 229 ? 5.324 -4.267 -8.062 1.00 86.88 229 PRO A N 1
ATOM 1673 C CA . PRO A 1 229 ? 5.801 -5.154 -9.116 1.00 86.88 229 PRO A CA 1
ATOM 1674 C C . PRO A 1 229 ? 6.823 -4.423 -9.996 1.00 86.88 229 PRO A C 1
ATOM 1676 O O . PRO A 1 229 ? 6.686 -3.236 -10.287 1.00 86.88 229 PRO A O 1
ATOM 1679 N N . THR A 1 230 ? 7.868 -5.127 -10.432 1.00 80.69 230 THR A N 1
ATOM 1680 C CA . THR A 1 230 ? 8.932 -4.525 -11.259 1.00 80.69 230 THR A CA 1
ATOM 1681 C C . THR A 1 230 ? 8.907 -5.003 -12.700 1.00 80.69 230 THR A C 1
ATOM 1683 O O . THR A 1 230 ? 9.497 -4.389 -13.590 1.00 80.69 230 THR A O 1
ATOM 1686 N N . ARG A 1 231 ? 8.244 -6.131 -12.945 1.00 74.31 231 ARG A N 1
ATOM 1687 C CA . ARG A 1 231 ? 8.198 -6.741 -14.262 1.00 74.31 231 ARG A CA 1
ATOM 1688 C C . ARG A 1 231 ? 7.114 -6.063 -15.110 1.00 74.31 231 ARG A C 1
ATOM 1690 O O . ARG A 1 231 ? 5.996 -5.851 -14.657 1.00 74.31 231 ARG A O 1
ATOM 1697 N N . VAL A 1 232 ? 7.458 -5.717 -16.351 1.00 66.06 232 VAL A N 1
ATOM 1698 C CA . VAL A 1 232 ? 6.534 -5.046 -17.265 1.00 66.06 232 VAL A CA 1
ATOM 1699 C C . VAL A 1 232 ? 5.374 -5.957 -17.652 1.00 66.06 232 VAL A C 1
ATOM 1701 O O . VAL A 1 232 ? 5.613 -7.066 -18.130 1.00 66.06 232 VAL A O 1
ATOM 1704 N N . GLY A 1 233 ? 4.145 -5.478 -17.462 1.00 63.78 233 GLY A N 1
ATOM 1705 C CA . GLY A 1 233 ? 2.913 -6.240 -17.651 1.00 63.78 233 GLY A CA 1
ATOM 1706 C C . GLY A 1 233 ? 2.718 -7.345 -16.613 1.00 63.78 233 GLY A C 1
ATOM 1707 O O . GLY A 1 233 ? 1.890 -8.224 -16.831 1.00 63.78 233 GLY A O 1
ATOM 1708 N N . SER A 1 234 ? 3.503 -7.348 -15.531 1.00 65.00 234 SER A N 1
ATOM 1709 C CA . SER A 1 234 ? 3.290 -8.272 -14.424 1.00 65.00 234 SER A CA 1
ATOM 1710 C C . SER A 1 234 ? 2.338 -7.702 -13.392 1.00 65.00 234 SER A C 1
ATOM 1712 O O . SER A 1 234 ? 2.336 -6.510 -13.090 1.00 65.00 234 SER A O 1
ATOM 1714 N N . ASP A 1 235 ? 1.614 -8.635 -12.800 1.00 69.69 235 ASP A N 1
ATOM 1715 C CA . ASP A 1 235 ? 0.653 -8.419 -11.743 1.00 69.69 235 ASP A CA 1
ATOM 1716 C C . ASP A 1 235 ? 1.237 -8.837 -10.372 1.00 69.69 235 ASP A C 1
ATOM 1718 O O . ASP A 1 235 ? 2.240 -9.554 -10.260 1.00 69.69 235 ASP A O 1
ATOM 1722 N N . THR A 1 236 ? 0.611 -8.391 -9.296 1.00 74.06 236 THR A N 1
ATOM 1723 C CA . THR A 1 236 ? 0.506 -9.174 -8.070 1.00 74.06 236 THR A CA 1
ATOM 1724 C C . THR A 1 236 ? -0.098 -10.547 -8.374 1.00 74.06 236 THR A C 1
ATOM 1726 O O . THR A 1 236 ? -0.816 -10.736 -9.349 1.00 74.06 236 THR A O 1
ATOM 1729 N N . ALA A 1 237 ? 0.244 -11.557 -7.583 1.00 73.81 237 ALA A N 1
ATOM 1730 C CA . ALA A 1 237 ? -0.486 -12.810 -7.684 1.00 73.81 237 ALA A CA 1
ATOM 1731 C C . ALA A 1 237 ? -1.791 -12.691 -6.896 1.00 73.81 237 ALA A C 1
ATOM 1733 O O . ALA A 1 237 ? -1.763 -12.251 -5.744 1.00 73.81 237 ALA A O 1
ATOM 1734 N N . ASP A 1 238 ? -2.871 -13.166 -7.497 1.00 81.25 238 ASP A N 1
ATOM 1735 C CA . ASP A 1 238 ? -4.155 -13.483 -6.877 1.00 81.25 238 ASP A CA 1
ATOM 1736 C C . ASP A 1 238 ? -3.968 -14.476 -5.721 1.00 81.25 238 ASP A C 1
ATOM 1738 O O . ASP A 1 238 ? -3.938 -15.697 -5.920 1.00 81.25 238 ASP A O 1
ATOM 1742 N N . VAL A 1 239 ? -3.784 -13.982 -4.496 1.00 85.44 239 VAL A N 1
ATOM 1743 C CA . VAL A 1 239 ? -3.459 -14.825 -3.335 1.00 85.44 239 VAL A CA 1
ATOM 1744 C C . VAL A 1 239 ? -4.422 -14.595 -2.187 1.00 85.44 239 VAL A C 1
ATOM 1746 O O . VAL A 1 239 ? -4.561 -13.500 -1.664 1.00 85.44 239 VAL A O 1
ATOM 1749 N N . ALA A 1 240 ? -5.007 -15.685 -1.699 1.00 91.19 240 ALA A N 1
ATOM 1750 C CA . ALA A 1 240 ? -6.007 -15.636 -0.634 1.00 91.19 240 ALA A CA 1
ATOM 1751 C C . ALA A 1 240 ? -5.437 -15.307 0.755 1.00 91.19 240 ALA A C 1
ATOM 1753 O O . ALA A 1 240 ? -6.193 -15.121 1.703 1.00 91.19 240 ALA A O 1
ATOM 1754 N N . ASN A 1 241 ? -4.112 -15.340 0.927 1.00 92.88 241 ASN A N 1
ATOM 1755 C CA . ASN A 1 241 ? -3.478 -15.407 2.247 1.00 92.88 241 ASN A CA 1
ATOM 1756 C C . ASN A 1 241 ? -2.395 -14.343 2.482 1.00 92.88 241 ASN A C 1
ATOM 1758 O O . ASN A 1 241 ? -1.669 -14.447 3.473 1.00 92.88 241 ASN A O 1
ATOM 1762 N N . ARG A 1 242 ? -2.268 -13.314 1.633 1.00 94.81 242 ARG A N 1
ATOM 1763 C CA . ARG A 1 242 ? -1.319 -12.218 1.902 1.00 94.81 242 ARG A CA 1
ATOM 1764 C C . ARG A 1 242 ? -1.734 -11.440 3.149 1.00 94.81 242 ARG A C 1
ATOM 1766 O O . ARG A 1 242 ? -0.929 -11.264 4.063 1.00 94.81 242 ARG A O 1
ATOM 1773 N N . GLY A 1 243 ? -3.014 -11.108 3.244 1.00 97.00 243 GLY A N 1
ATOM 1774 C CA . GLY A 1 243 ? -3.630 -10.495 4.406 1.00 97.00 243 GLY A CA 1
ATOM 1775 C C . GLY A 1 243 ? -3.495 -11.346 5.671 1.00 97.00 243 GLY A C 1
ATOM 1776 O O . GLY A 1 243 ? -3.110 -10.834 6.721 1.00 97.00 243 GLY A O 1
ATOM 1777 N N . ARG A 1 244 ? -3.690 -12.670 5.573 1.00 97.62 244 ARG A N 1
ATOM 1778 C CA . ARG A 1 244 ? -3.419 -13.615 6.678 1.00 97.62 244 ARG A CA 1
ATOM 1779 C C . ARG A 1 244 ? -1.979 -13.492 7.182 1.00 97.62 244 ARG A C 1
ATOM 1781 O O . ARG A 1 244 ? -1.763 -13.320 8.379 1.00 97.62 244 ARG A O 1
ATOM 1788 N N . ALA A 1 245 ? -1.011 -13.580 6.267 1.00 97.38 245 ALA A N 1
ATOM 1789 C CA . ALA A 1 245 ? 0.414 -13.536 6.580 1.00 97.38 245 ALA A CA 1
ATOM 1790 C C . ALA A 1 245 ? 0.823 -12.214 7.245 1.00 97.38 245 ALA A C 1
ATOM 1792 O O . ALA A 1 245 ? 1.681 -12.208 8.130 1.00 97.38 245 ALA A O 1
ATOM 1793 N N . PHE A 1 246 ? 0.195 -11.105 6.848 1.00 98.12 246 PHE A N 1
ATOM 1794 C CA . PHE A 1 246 ? 0.397 -9.810 7.485 1.00 98.12 246 PHE A CA 1
ATOM 1795 C C . PHE A 1 246 ? -0.192 -9.773 8.903 1.00 98.12 246 PHE A C 1
ATOM 1797 O O . PHE A 1 246 ? 0.523 -9.471 9.860 1.00 98.12 246 PHE A O 1
ATOM 1804 N N . ALA A 1 247 ? -1.456 -10.169 9.064 1.00 98.25 247 ALA A N 1
ATOM 1805 C CA . ALA A 1 247 ? -2.140 -10.181 10.357 1.00 98.25 247 ALA A CA 1
ATOM 1806 C C . ALA A 1 247 ? -1.526 -11.170 11.369 1.00 98.25 247 ALA A C 1
ATOM 1808 O O . ALA A 1 247 ? -1.580 -10.946 12.579 1.00 98.25 247 ALA A O 1
ATOM 1809 N N . ASP A 1 248 ? -0.890 -12.253 10.910 1.00 98.38 248 ASP A N 1
ATOM 1810 C CA . ASP A 1 248 ? -0.168 -13.185 11.785 1.00 98.38 248 ASP A CA 1
ATOM 1811 C C . ASP A 1 248 ? 0.961 -12.502 12.575 1.00 98.38 248 ASP A C 1
ATOM 1813 O O . ASP A 1 248 ? 1.284 -12.943 13.680 1.00 98.38 248 ASP A O 1
ATOM 1817 N N . ARG A 1 249 ? 1.531 -11.401 12.066 1.00 97.44 249 ARG A N 1
ATOM 1818 C CA . ARG A 1 249 ? 2.551 -10.617 12.781 1.00 97.44 249 ARG A CA 1
ATOM 1819 C C . ARG A 1 249 ? 1.972 -9.888 13.992 1.00 97.44 249 ARG A C 1
ATOM 1821 O O . ARG A 1 249 ? 2.580 -9.933 15.061 1.00 97.44 249 ARG A O 1
ATOM 1828 N N . TYR A 1 250 ? 0.781 -9.303 13.848 1.00 97.62 250 TYR A N 1
ATOM 1829 C CA . TYR A 1 250 ? 0.041 -8.708 14.961 1.00 97.62 250 TYR A CA 1
ATOM 1830 C C . TYR A 1 250 ? -0.275 -9.751 16.032 1.00 97.62 250 TYR A C 1
ATOM 1832 O O . TYR A 1 250 ? 0.027 -9.547 17.207 1.00 97.62 250 TYR A O 1
ATOM 1840 N N . VAL A 1 251 ? -0.813 -10.906 15.623 1.00 97.75 251 VAL A N 1
ATOM 1841 C CA . VAL A 1 251 ? -1.179 -11.961 16.577 1.00 97.75 251 VAL A CA 1
ATOM 1842 C C . VAL A 1 251 ? 0.043 -12.548 17.284 1.00 97.75 251 VAL A C 1
ATOM 1844 O O . VAL A 1 251 ? -0.037 -12.896 18.460 1.00 97.75 251 VAL A O 1
ATOM 1847 N N . ALA A 1 252 ? 1.183 -12.639 16.598 1.00 97.56 252 ALA A N 1
ATOM 1848 C CA . ALA A 1 252 ? 2.428 -13.083 17.212 1.00 97.56 252 ALA A CA 1
ATOM 1849 C C . ALA A 1 252 ? 2.977 -12.069 18.231 1.00 97.56 252 ALA A C 1
ATOM 1851 O O . ALA A 1 252 ? 3.521 -12.474 19.258 1.00 97.56 252 ALA A O 1
ATOM 1852 N N . ASN A 1 253 ? 2.865 -10.764 17.954 1.00 97.75 253 ASN A N 1
ATOM 1853 C CA . ASN A 1 253 ? 3.306 -9.707 18.859 1.00 97.75 253 ASN A CA 1
ATOM 1854 C C . ASN A 1 253 ? 2.609 -8.370 18.556 1.00 97.75 253 ASN A C 1
ATOM 1856 O O . ASN A 1 253 ? 2.979 -7.665 17.614 1.00 97.75 253 ASN A O 1
ATOM 1860 N N . VAL A 1 254 ? 1.688 -7.957 19.428 1.00 97.31 254 VAL A N 1
ATOM 1861 C CA . VAL A 1 254 ? 0.948 -6.688 19.299 1.00 97.31 254 VAL A CA 1
ATOM 1862 C C . VAL A 1 254 ? 1.836 -5.439 19.393 1.00 97.31 254 VAL A C 1
ATOM 1864 O O . VAL A 1 254 ? 1.459 -4.379 18.909 1.00 97.31 254 VAL A O 1
ATOM 1867 N N . ASN A 1 255 ? 3.032 -5.553 19.976 1.00 97.81 255 ASN A N 1
ATOM 1868 C CA . ASN A 1 255 ? 4.004 -4.458 20.070 1.00 97.81 255 ASN A CA 1
ATOM 1869 C C . ASN A 1 255 ? 5.021 -4.470 18.916 1.00 97.81 255 ASN A C 1
ATOM 1871 O O . ASN A 1 255 ? 5.979 -3.700 18.933 1.00 97.81 255 ASN A O 1
ATOM 1875 N N . SER A 1 256 ? 4.868 -5.370 17.938 1.00 97.56 256 SER A N 1
ATOM 1876 C CA . SER A 1 256 ? 5.697 -5.349 16.732 1.00 97.56 256 SER A CA 1
ATOM 1877 C C . SER A 1 256 ? 5.339 -4.159 15.845 1.00 97.56 256 SER A C 1
ATOM 1879 O O . SER A 1 256 ? 4.192 -3.711 15.825 1.00 97.56 256 SER A O 1
ATOM 1881 N N . ALA A 1 257 ? 6.334 -3.651 15.119 1.00 98.25 257 ALA A N 1
ATOM 1882 C CA . ALA A 1 257 ? 6.146 -2.543 14.196 1.00 98.25 257 ALA A CA 1
ATOM 1883 C C . ALA A 1 257 ? 5.342 -2.973 12.957 1.00 98.25 257 ALA A C 1
ATOM 1885 O O . ALA A 1 257 ? 5.572 -4.054 12.398 1.00 98.25 257 ALA A O 1
ATOM 1886 N N . VAL A 1 258 ? 4.426 -2.114 12.511 1.00 98.31 258 VAL A N 1
ATOM 1887 C CA . VAL A 1 258 ? 3.481 -2.392 11.417 1.00 98.31 258 VAL A CA 1
ATOM 1888 C C . VAL A 1 258 ? 4.199 -2.471 10.068 1.00 98.31 258 VAL A C 1
ATOM 1890 O O . VAL A 1 258 ? 4.051 -3.461 9.350 1.00 98.31 258 VAL A O 1
ATOM 1893 N N . GLY A 1 259 ? 5.057 -1.498 9.749 1.00 98.25 259 GLY A N 1
ATOM 1894 C CA . GLY A 1 259 ? 5.804 -1.480 8.487 1.00 98.25 259 GLY A CA 1
ATOM 1895 C C . GLY A 1 259 ? 6.650 -2.739 8.253 1.00 98.25 259 GLY A C 1
ATOM 1896 O O . GLY A 1 259 ? 6.438 -3.438 7.258 1.00 98.25 259 GLY A O 1
ATOM 1897 N N . PRO A 1 260 ? 7.543 -3.124 9.188 1.00 98.38 260 PRO A N 1
ATOM 1898 C CA . PRO A 1 260 ? 8.274 -4.388 9.107 1.00 98.38 260 PRO A CA 1
ATOM 1899 C C . PRO A 1 260 ? 7.369 -5.624 9.072 1.00 98.38 260 PRO A C 1
ATOM 1901 O O . PRO A 1 260 ? 7.733 -6.633 8.464 1.00 98.38 260 PRO A O 1
ATOM 1904 N N . SER A 1 261 ? 6.189 -5.572 9.696 1.00 98.19 261 SER A N 1
ATOM 1905 C CA . SER A 1 261 ? 5.213 -6.661 9.623 1.00 98.19 261 SER A CA 1
ATOM 1906 C C . SER A 1 261 ? 4.695 -6.859 8.195 1.00 98.19 261 SER A C 1
ATOM 1908 O O . SER A 1 261 ? 4.659 -7.999 7.733 1.00 98.19 261 SER A O 1
ATOM 1910 N N . TRP A 1 262 ? 4.379 -5.779 7.470 1.00 97.81 262 TRP A N 1
ATOM 1911 C CA . TRP A 1 262 ? 3.933 -5.845 6.072 1.00 97.81 262 TRP A CA 1
ATOM 1912 C C . TRP A 1 262 ? 5.039 -6.341 5.145 1.00 97.81 262 TRP A C 1
ATOM 1914 O O . TRP A 1 262 ? 4.850 -7.292 4.379 1.00 97.81 262 TRP A O 1
ATOM 1924 N N . THR A 1 263 ? 6.224 -5.733 5.226 1.00 97.44 263 THR A N 1
ATOM 1925 C CA . THR A 1 263 ? 7.296 -6.061 4.283 1.00 97.44 263 THR A CA 1
ATOM 1926 C C . THR A 1 263 ? 7.837 -7.467 4.521 1.00 97.44 263 THR A C 1
ATOM 1928 O O . THR A 1 263 ? 8.083 -8.198 3.568 1.00 97.44 263 THR A O 1
ATOM 1931 N N . SER A 1 264 ? 7.929 -7.917 5.777 1.00 96.75 264 SER A N 1
ATOM 1932 C CA . SER A 1 264 ? 8.337 -9.294 6.091 1.00 96.75 264 SER A CA 1
ATOM 1933 C C . SER A 1 264 ? 7.249 -10.341 5.839 1.00 96.75 264 SER A C 1
ATOM 1935 O O . SER A 1 264 ? 7.568 -11.537 5.827 1.00 96.75 264 SER A O 1
ATOM 1937 N N . ALA A 1 265 ? 5.984 -9.940 5.648 1.00 96.19 265 ALA A N 1
ATOM 1938 C CA . ALA A 1 265 ? 4.899 -10.863 5.322 1.00 96.19 265 ALA A CA 1
ATOM 1939 C C . ALA A 1 265 ? 5.149 -11.575 3.991 1.00 96.19 265 ALA A C 1
ATOM 1941 O O . ALA A 1 265 ? 4.766 -12.734 3.873 1.00 96.19 265 ALA A O 1
ATOM 1942 N N . ILE A 1 266 ? 5.865 -10.939 3.051 1.00 94.38 266 ILE A N 1
ATOM 1943 C CA . ILE A 1 266 ? 6.223 -11.509 1.743 1.00 94.38 266 ILE A CA 1
ATOM 1944 C C . ILE A 1 266 ? 6.805 -12.927 1.873 1.00 94.38 266 ILE A C 1
ATOM 1946 O O . ILE A 1 266 ? 6.399 -13.838 1.162 1.00 94.38 266 ILE A O 1
ATOM 1950 N N . ASN A 1 267 ? 7.641 -13.170 2.887 1.00 93.19 267 ASN A N 1
ATOM 1951 C CA . ASN A 1 267 ? 8.289 -14.466 3.123 1.00 93.19 267 ASN A CA 1
ATOM 1952 C C . ASN A 1 267 ? 7.318 -15.597 3.510 1.00 93.19 267 ASN A C 1
ATOM 1954 O O . ASN A 1 267 ? 7.699 -16.765 3.486 1.00 93.19 267 ASN A O 1
ATOM 1958 N N . SER A 1 268 ? 6.084 -15.259 3.881 1.00 94.12 268 SER A N 1
ATOM 1959 C CA . SER A 1 268 ? 5.026 -16.198 4.265 1.00 94.12 268 SER A CA 1
ATOM 1960 C C . SER A 1 268 ? 3.911 -16.294 3.218 1.00 94.12 268 SER A C 1
ATOM 1962 O O . SER A 1 268 ? 2.984 -17.087 3.381 1.00 94.12 268 SER A O 1
ATOM 1964 N N . VAL A 1 269 ? 3.974 -15.496 2.148 1.00 93.00 269 VAL A N 1
ATOM 1965 C CA . VAL A 1 269 ? 3.007 -15.551 1.049 1.00 93.00 269 VAL A CA 1
ATOM 1966 C C . VAL A 1 269 ? 3.420 -16.648 0.070 1.00 93.00 269 VAL A C 1
ATOM 1968 O O . VAL A 1 269 ? 4.603 -16.852 -0.206 1.00 93.00 269 VAL A O 1
ATOM 1971 N N . THR A 1 270 ? 2.436 -17.368 -0.461 1.00 90.38 270 THR A N 1
ATOM 1972 C CA . THR A 1 270 ? 2.618 -18.370 -1.523 1.00 90.38 270 THR A CA 1
ATOM 1973 C C . THR A 1 270 ? 2.035 -17.849 -2.838 1.00 90.38 270 THR A C 1
ATOM 1975 O O . THR A 1 270 ? 1.338 -16.842 -2.838 1.00 90.38 270 THR A O 1
ATOM 1978 N N . GLY A 1 271 ? 2.323 -18.502 -3.966 1.00 88.25 271 GLY A N 1
ATOM 1979 C CA . GLY A 1 271 ? 1.859 -18.062 -5.289 1.00 88.25 271 GLY A CA 1
ATOM 1980 C C . GLY A 1 271 ? 2.791 -17.055 -5.968 1.00 88.25 271 GLY A C 1
ATOM 1981 O O . GLY A 1 271 ? 3.845 -16.706 -5.434 1.00 88.25 271 GLY A O 1
ATOM 1982 N N . GLY A 1 272 ? 2.409 -16.605 -7.163 1.00 87.88 272 GLY A N 1
ATOM 1983 C CA . GLY A 1 272 ? 3.256 -15.802 -8.048 1.00 87.88 272 GLY A CA 1
ATOM 1984 C C . GLY A 1 272 ? 4.092 -16.641 -9.006 1.00 87.88 272 GLY A C 1
ATOM 1985 O O . GLY A 1 272 ? 3.781 -17.799 -9.275 1.00 87.88 272 GLY A O 1
ATOM 1986 N N . SER A 1 273 ? 5.145 -16.039 -9.554 1.00 88.94 273 SER A N 1
ATOM 1987 C CA . SER A 1 273 ? 6.031 -16.708 -10.512 1.00 88.94 273 SER A CA 1
ATOM 1988 C C . SER A 1 273 ? 7.493 -16.361 -10.270 1.00 88.94 273 SER A C 1
ATOM 1990 O O . SER A 1 273 ? 7.805 -15.370 -9.611 1.00 88.94 273 SER A O 1
ATOM 1992 N N . SER A 1 274 ? 8.397 -17.155 -10.842 1.00 88.50 274 SER A N 1
ATOM 1993 C CA . SER A 1 274 ? 9.843 -16.940 -10.750 1.00 88.50 274 SER A CA 1
ATOM 1994 C C . SER A 1 274 ? 10.259 -15.541 -11.206 1.00 88.50 274 SER A C 1
ATOM 1996 O O . SER A 1 274 ? 9.756 -15.028 -12.211 1.00 88.50 274 SER A O 1
ATOM 1998 N N . CYS A 1 275 ? 11.232 -14.968 -10.505 1.00 87.00 275 CYS A N 1
ATOM 1999 C CA . CYS A 1 275 ? 11.881 -13.720 -10.872 1.00 87.00 275 CYS A CA 1
ATOM 2000 C C . CYS A 1 275 ? 13.131 -14.012 -11.716 1.00 87.00 275 CYS A C 1
ATOM 2002 O O . CYS A 1 275 ? 13.876 -14.948 -11.430 1.00 87.00 275 CYS A O 1
ATOM 2004 N N . ALA A 1 276 ? 13.384 -13.196 -12.744 1.00 83.31 276 ALA A N 1
ATOM 2005 C CA . ALA A 1 276 ? 14.556 -13.355 -13.610 1.00 83.31 276 ALA A CA 1
ATOM 2006 C C . ALA A 1 276 ? 15.890 -13.204 -12.846 1.00 83.31 276 ALA A C 1
ATOM 2008 O O . ALA A 1 276 ? 16.899 -13.757 -13.257 1.00 83.31 276 ALA A O 1
ATOM 2009 N N . PHE A 1 277 ? 15.892 -12.508 -11.707 1.00 82.75 277 PHE A N 1
ATOM 2010 C CA . PHE A 1 277 ? 17.074 -12.265 -10.867 1.00 82.75 277 PHE A CA 1
ATOM 2011 C C . PHE A 1 277 ? 17.341 -13.366 -9.829 1.00 82.75 277 PHE A C 1
ATOM 2013 O O . PHE A 1 277 ? 18.090 -13.150 -8.880 1.00 82.75 277 PHE A O 1
ATOM 2020 N N . GLY A 1 278 ? 16.695 -14.526 -9.966 1.00 83.12 278 GLY A N 1
ATOM 2021 C CA . GLY A 1 278 ? 16.603 -15.513 -8.892 1.00 83.12 278 GLY A CA 1
ATOM 2022 C C . GLY A 1 278 ? 15.526 -15.139 -7.869 1.00 83.12 278 GLY A C 1
ATOM 2023 O O . GLY A 1 278 ? 15.106 -13.990 -7.772 1.00 83.12 278 GLY A O 1
ATOM 2024 N N . GLY A 1 279 ? 15.022 -16.126 -7.129 1.00 86.81 279 GLY A N 1
ATOM 2025 C CA . GLY A 1 279 ? 13.833 -15.949 -6.290 1.00 86.81 279 GLY A CA 1
ATOM 2026 C C . GLY A 1 279 ? 12.545 -15.844 -7.117 1.00 86.81 279 GLY A C 1
ATOM 2027 O O . GLY A 1 279 ? 12.360 -16.545 -8.116 1.00 86.81 279 GLY A O 1
ATOM 2028 N N . GLY A 1 280 ? 11.640 -14.963 -6.707 1.00 86.38 280 GLY A N 1
ATOM 2029 C CA . GLY A 1 280 ? 10.279 -14.852 -7.224 1.00 86.38 280 GLY A CA 1
ATOM 2030 C C . GLY A 1 280 ? 9.254 -15.491 -6.294 1.00 86.38 280 GLY A C 1
ATOM 2031 O O . GLY A 1 280 ? 9.555 -15.833 -5.155 1.00 86.38 280 GLY A O 1
ATOM 2032 N N . SER A 1 281 ? 8.043 -15.708 -6.802 1.00 86.38 281 SER A N 1
ATOM 2033 C CA . SER A 1 281 ? 6.889 -16.174 -6.019 1.00 86.38 281 SER A CA 1
ATOM 2034 C C . SER A 1 281 ? 6.513 -15.164 -4.924 1.00 86.38 281 SER A C 1
ATOM 2036 O O . SER A 1 281 ? 6.659 -13.957 -5.126 1.00 86.38 281 SER A O 1
ATOM 2038 N N . HIS A 1 282 ? 6.006 -15.627 -3.781 1.00 90.62 282 HIS A N 1
ATOM 2039 C CA . HIS A 1 282 ? 5.676 -14.781 -2.637 1.00 90.62 282 HIS A CA 1
ATOM 2040 C C . HIS A 1 282 ? 4.594 -13.733 -2.911 1.00 90.62 282 HIS A C 1
ATOM 2042 O O . HIS A 1 282 ? 4.644 -12.612 -2.414 1.00 90.62 282 HIS A O 1
ATOM 2048 N N . GLY A 1 283 ? 3.596 -14.107 -3.713 1.00 86.62 283 GLY A N 1
ATOM 2049 C CA . GLY A 1 283 ? 2.462 -13.233 -4.000 1.00 86.62 283 GLY A CA 1
ATOM 2050 C C . GLY A 1 283 ? 2.735 -12.173 -5.063 1.00 86.62 283 GLY A C 1
ATOM 2051 O O . GLY A 1 283 ? 1.936 -11.252 -5.211 1.00 86.62 283 GLY A O 1
ATOM 2052 N N . VAL A 1 284 ? 3.831 -12.286 -5.816 1.00 89.06 284 VAL A N 1
ATOM 2053 C CA . VAL A 1 284 ? 4.151 -11.389 -6.934 1.00 89.06 284 VAL A CA 1
ATOM 2054 C C . VAL A 1 284 ? 4.430 -12.213 -8.193 1.00 89.06 284 VAL A C 1
ATOM 2056 O O . VAL A 1 284 ? 5.187 -13.189 -8.158 1.00 89.06 284 VAL A O 1
ATOM 2059 N N . VAL A 1 285 ? 3.837 -11.837 -9.330 1.00 86.94 285 VAL A N 1
ATOM 2060 C CA . VAL A 1 285 ? 4.129 -12.467 -10.624 1.00 86.94 285 VAL A CA 1
ATOM 2061 C C . VAL A 1 285 ? 5.448 -11.912 -11.157 1.00 86.94 285 VAL A C 1
ATOM 2063 O O . VAL A 1 285 ? 5.510 -10.874 -11.814 1.00 86.94 285 VAL A O 1
ATOM 2066 N N . GLY A 1 286 ? 6.542 -12.620 -10.898 1.00 87.44 286 GLY A N 1
ATOM 2067 C CA . GLY A 1 286 ? 7.875 -12.237 -11.337 1.00 87.44 286 GLY A CA 1
ATOM 2068 C C . GLY A 1 286 ? 8.639 -11.559 -10.215 1.00 87.44 286 GLY A C 1
ATOM 2069 O O . GLY A 1 286 ? 8.739 -12.097 -9.118 1.00 87.44 286 GLY A O 1
ATOM 2070 N N . CYS A 1 287 ? 9.217 -10.401 -10.506 1.00 88.31 287 CYS A N 1
ATOM 2071 C CA . CYS A 1 287 ? 10.029 -9.652 -9.559 1.00 88.31 287 CYS A CA 1
ATOM 2072 C C . CYS A 1 287 ? 9.208 -8.502 -8.963 1.00 88.31 287 CYS A C 1
ATOM 2074 O O . CYS A 1 287 ? 8.460 -7.831 -9.679 1.00 88.31 287 CYS A O 1
ATOM 2076 N N . GLY A 1 288 ? 9.362 -8.257 -7.667 1.00 90.94 288 GLY A N 1
ATOM 2077 C CA . GLY A 1 288 ? 8.750 -7.115 -6.999 1.00 90.94 288 GLY A CA 1
ATOM 2078 C C . GLY A 1 288 ? 9.020 -7.097 -5.506 1.00 90.94 288 GLY A C 1
ATOM 2079 O O . GLY A 1 288 ? 9.883 -7.822 -5.007 1.00 90.94 288 GLY A O 1
ATOM 2080 N N . ALA A 1 289 ? 8.292 -6.242 -4.800 1.00 93.12 289 ALA A N 1
ATOM 2081 C CA . ALA A 1 289 ? 8.430 -6.076 -3.363 1.00 93.12 289 ALA A CA 1
ATOM 2082 C C . ALA A 1 289 ? 7.110 -5.707 -2.690 1.00 93.12 289 ALA A C 1
ATOM 2084 O O . ALA A 1 289 ? 6.248 -5.077 -3.295 1.00 93.12 289 ALA A O 1
ATOM 2085 N N . HIS A 1 290 ? 7.000 -6.040 -1.410 1.00 95.19 290 HIS A N 1
ATOM 2086 C CA . HIS A 1 290 ? 6.078 -5.364 -0.504 1.00 95.19 290 HIS A CA 1
ATOM 2087 C C . HIS A 1 290 ? 6.744 -4.069 -0.045 1.00 95.19 290 HIS A C 1
ATOM 2089 O O . HIS A 1 290 ? 7.919 -4.094 0.332 1.00 95.19 290 HIS A O 1
ATOM 2095 N N . ILE A 1 291 ? 6.014 -2.958 -0.071 1.00 96.25 291 ILE A N 1
ATOM 2096 C CA . ILE A 1 291 ? 6.498 -1.637 0.333 1.00 96.25 291 ILE A CA 1
ATOM 2097 C C . ILE A 1 291 ? 5.541 -0.999 1.339 1.00 96.25 291 ILE A C 1
ATOM 2099 O O . ILE A 1 291 ? 4.327 -1.147 1.241 1.00 96.25 291 ILE A O 1
ATOM 2103 N N . TYR A 1 292 ? 6.107 -0.299 2.313 1.00 97.75 292 TYR A N 1
ATOM 2104 C CA . TYR A 1 292 ? 5.406 0.477 3.323 1.00 97.75 292 TYR A CA 1
ATOM 2105 C C . TYR A 1 292 ? 5.931 1.909 3.275 1.00 97.75 292 TYR A C 1
ATOM 2107 O O . TYR A 1 292 ? 7.139 2.125 3.413 1.00 97.75 292 TYR A O 1
ATOM 2115 N N . VAL A 1 293 ? 5.052 2.876 3.039 1.00 97.81 293 VAL A N 1
ATOM 2116 C CA . VAL A 1 293 ? 5.403 4.288 2.859 1.00 97.81 293 VAL A CA 1
ATOM 2117 C C . VAL A 1 293 ? 4.733 5.104 3.951 1.00 97.81 293 VAL A C 1
ATOM 2119 O O . VAL A 1 293 ? 3.544 4.936 4.182 1.00 97.81 293 VAL A O 1
ATOM 2122 N N . SER A 1 294 ? 5.474 6.003 4.585 1.00 96.62 294 SER A N 1
ATOM 2123 C CA . SER A 1 294 ? 4.944 6.976 5.544 1.00 96.62 294 SER A CA 1
ATOM 2124 C C . SER A 1 294 ? 5.270 8.391 5.081 1.00 96.62 294 SER A C 1
ATOM 2126 O O . SER A 1 294 ? 6.278 8.614 4.399 1.00 96.62 294 SER A O 1
ATOM 2128 N N . LEU A 1 295 ? 4.432 9.355 5.454 1.00 93.62 295 LEU A N 1
ATOM 2129 C CA . LEU A 1 295 ? 4.634 10.771 5.166 1.00 93.62 295 LEU A CA 1
ATOM 2130 C C . LEU A 1 295 ? 4.314 11.585 6.413 1.00 93.62 295 LEU A C 1
ATOM 2132 O O . LEU A 1 295 ? 3.217 11.496 6.947 1.00 93.62 295 LEU A O 1
ATOM 2136 N N . GLU A 1 296 ? 5.285 12.371 6.863 1.00 92.12 296 GLU A N 1
ATOM 2137 C CA . GLU A 1 296 ? 5.201 13.059 8.148 1.00 92.12 296 GLU A CA 1
ATOM 2138 C C . GLU A 1 296 ? 5.866 14.436 8.118 1.00 92.12 296 GLU A C 1
ATOM 2140 O O . GLU A 1 296 ? 6.603 14.793 7.195 1.00 92.12 296 GLU A O 1
ATOM 2145 N N . VAL A 1 297 ? 5.652 15.225 9.173 1.00 90.44 297 VAL A N 1
ATOM 2146 C CA . VAL A 1 297 ? 6.179 16.598 9.305 1.00 90.44 297 VAL A CA 1
ATOM 2147 C C . VAL A 1 297 ? 7.713 16.695 9.224 1.00 90.44 297 VAL A C 1
ATOM 2149 O O . VAL A 1 297 ? 8.253 17.730 8.833 1.00 90.44 297 VAL A O 1
ATOM 2152 N N . ASN A 1 298 ? 8.443 15.637 9.586 1.00 93.81 298 ASN A N 1
ATOM 2153 C CA . ASN A 1 298 ? 9.902 15.583 9.498 1.00 93.81 298 ASN A CA 1
ATOM 2154 C C . ASN A 1 298 ? 10.420 14.139 9.411 1.00 93.81 298 ASN A C 1
ATOM 2156 O O . ASN A 1 298 ? 9.682 13.1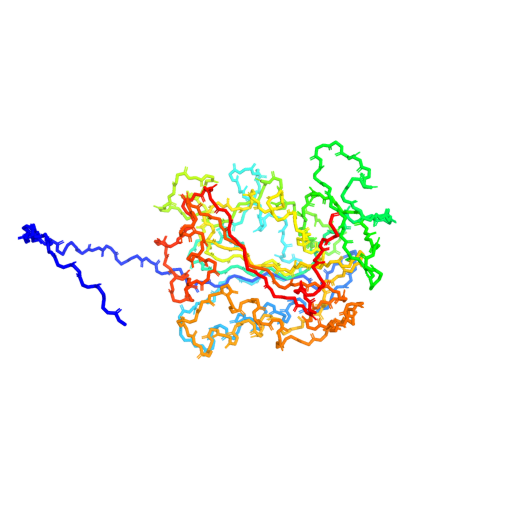80 9.633 1.00 93.81 298 ASN A O 1
ATOM 2160 N N . GLN A 1 299 ? 11.719 13.994 9.130 1.00 97.12 299 GLN A N 1
ATOM 2161 C CA . GLN A 1 299 ? 12.368 12.691 8.972 1.00 97.12 299 GLN A CA 1
ATOM 2162 C C . GLN A 1 299 ? 12.217 11.783 10.198 1.00 97.12 299 GLN A C 1
ATOM 2164 O O . GLN A 1 299 ? 11.955 10.596 10.040 1.00 97.12 299 GLN A O 1
ATOM 2169 N N . ALA A 1 300 ? 12.371 12.311 11.416 1.00 97.44 300 ALA A N 1
ATOM 2170 C CA . ALA A 1 300 ? 12.319 11.489 12.624 1.00 97.44 300 ALA A CA 1
ATOM 2171 C C . ALA A 1 300 ? 10.934 10.855 12.825 1.00 97.44 300 ALA A C 1
ATOM 2173 O O . ALA A 1 300 ? 10.846 9.676 13.159 1.00 97.44 300 ALA A O 1
ATOM 2174 N N . ARG A 1 301 ? 9.864 11.619 12.576 1.00 94.88 301 ARG A N 1
ATOM 2175 C CA . ARG A 1 301 ? 8.484 11.120 12.614 1.00 94.88 301 ARG A CA 1
ATOM 2176 C C . ARG A 1 301 ? 8.198 10.137 11.484 1.00 94.88 301 ARG A C 1
ATOM 2178 O O . ARG A 1 301 ? 7.704 9.050 11.758 1.00 94.88 301 ARG A O 1
ATOM 2185 N N . ALA A 1 302 ? 8.608 10.457 10.256 1.00 96.31 302 ALA A N 1
ATOM 2186 C CA . ALA A 1 302 ? 8.415 9.572 9.108 1.00 96.31 302 ALA A CA 1
ATOM 2187 C C . ALA A 1 302 ? 9.088 8.207 9.318 1.00 96.31 302 ALA A C 1
ATOM 2189 O O . ALA A 1 302 ? 8.460 7.171 9.119 1.00 96.31 302 ALA A O 1
ATOM 2190 N N . GLU A 1 303 ? 10.349 8.187 9.761 1.00 97.94 303 GLU A N 1
ATOM 2191 C CA . GLU A 1 303 ? 11.085 6.948 10.049 1.00 97.94 303 GLU A CA 1
ATOM 2192 C C . GLU A 1 303 ? 10.500 6.191 11.251 1.00 97.94 303 GLU A C 1
ATOM 2194 O O . GLU A 1 303 ? 10.499 4.958 11.259 1.00 97.94 303 GLU A O 1
ATOM 2199 N N . TRP A 1 304 ? 9.984 6.904 12.259 1.00 97.81 304 TRP A N 1
ATOM 2200 C CA . TRP A 1 304 ? 9.276 6.288 13.380 1.00 97.81 304 TRP A CA 1
ATOM 2201 C C . TRP A 1 304 ? 8.005 5.572 12.909 1.00 97.81 304 TRP A C 1
ATOM 2203 O O . TRP A 1 304 ? 7.882 4.375 13.171 1.00 97.81 304 TRP A O 1
ATOM 2213 N N . ALA A 1 305 ? 7.135 6.245 12.150 1.00 96.38 305 ALA A N 1
ATOM 2214 C CA . ALA A 1 305 ? 5.929 5.655 11.561 1.00 96.38 305 ALA A CA 1
ATOM 2215 C C . ALA A 1 305 ? 6.276 4.441 10.682 1.00 96.38 305 ALA A C 1
ATOM 2217 O O . ALA A 1 305 ? 5.667 3.378 10.762 1.00 96.38 305 ALA A O 1
ATOM 2218 N N . ASN A 1 306 ? 7.356 4.551 9.904 1.00 95.94 306 ASN A N 1
ATOM 2219 C CA . ASN A 1 306 ? 7.755 3.497 8.980 1.00 95.94 306 ASN A CA 1
ATOM 2220 C C . ASN A 1 306 ? 8.325 2.243 9.673 1.00 95.94 306 ASN A C 1
ATOM 2222 O O . ASN A 1 306 ? 8.076 1.119 9.238 1.00 95.94 306 ASN A O 1
ATOM 2226 N N . ARG A 1 307 ? 9.133 2.416 10.730 1.00 97.69 307 ARG A N 1
ATOM 2227 C CA . ARG A 1 307 ? 9.963 1.332 11.298 1.00 97.69 307 ARG A CA 1
ATOM 2228 C C . ARG A 1 307 ? 9.605 0.922 12.718 1.00 97.69 307 ARG A C 1
ATOM 2230 O O . ARG A 1 307 ? 10.044 -0.141 13.151 1.00 97.69 307 ARG A O 1
ATOM 2237 N N . THR A 1 308 ? 8.891 1.770 13.451 1.00 98.06 308 THR A N 1
ATOM 2238 C CA . THR A 1 308 ? 8.757 1.663 14.912 1.00 98.06 308 THR A CA 1
ATOM 2239 C C . THR A 1 308 ? 7.311 1.669 15.378 1.00 98.06 308 THR A C 1
ATOM 2241 O O . THR A 1 308 ? 7.017 0.973 16.347 1.00 98.06 308 THR A O 1
ATOM 2244 N N . GLU A 1 309 ? 6.423 2.414 14.716 1.00 97.69 309 GLU A N 1
ATOM 2245 C CA . GLU A 1 309 ? 4.999 2.440 15.052 1.00 97.69 309 GLU A CA 1
ATOM 2246 C C . GLU A 1 309 ? 4.436 1.019 15.123 1.00 97.69 309 GLU A C 1
ATOM 2248 O O . GLU A 1 309 ? 4.489 0.243 14.164 1.00 97.69 309 GLU A O 1
ATOM 2253 N N . SER A 1 310 ? 3.954 0.665 16.311 1.00 98.00 310 SER A N 1
ATOM 2254 C CA . SER A 1 310 ? 3.395 -0.649 16.605 1.00 98.00 310 SER A CA 1
ATOM 2255 C C . SER A 1 310 ? 1.896 -0.705 16.355 1.00 98.00 310 SER A C 1
ATOM 2257 O O . SER A 1 310 ? 1.218 0.318 16.348 1.00 98.00 310 SER A O 1
ATOM 2259 N N . TRP A 1 311 ? 1.346 -1.915 16.257 1.00 97.19 311 TRP A N 1
ATOM 2260 C CA . TRP A 1 311 ? -0.104 -2.115 16.151 1.00 97.19 311 TRP A CA 1
ATOM 2261 C C . TRP A 1 311 ? -0.883 -1.463 17.299 1.00 97.19 311 TRP A C 1
ATOM 2263 O O . TRP A 1 311 ? -1.974 -0.939 17.115 1.00 97.19 311 TRP A O 1
ATOM 2273 N N . VAL A 1 312 ? -0.322 -1.455 18.511 1.00 95.81 312 VAL A N 1
ATOM 2274 C CA . VAL A 1 312 ? -0.950 -0.766 19.646 1.00 95.81 312 VAL A CA 1
ATOM 2275 C C . VAL A 1 312 ? -0.966 0.750 19.445 1.00 95.81 312 VAL A C 1
ATOM 2277 O O . VAL A 1 312 ? -1.964 1.370 19.804 1.00 95.81 312 VAL A O 1
ATOM 2280 N N . GLN A 1 313 ? 0.109 1.323 18.897 1.00 94.88 313 GLN A N 1
ATOM 2281 C CA . GLN A 1 313 ? 0.261 2.765 18.664 1.00 94.88 313 GLN A CA 1
ATOM 2282 C C . GLN A 1 313 ? -0.552 3.270 17.471 1.00 94.88 313 GLN A C 1
ATOM 2284 O O . GLN A 1 313 ? -1.047 4.386 17.552 1.00 94.88 313 GLN A O 1
ATOM 2289 N N . LEU A 1 314 ? -0.759 2.430 16.454 1.00 93.69 314 LEU A N 1
ATOM 2290 C CA . LEU A 1 314 ? -1.593 2.707 15.277 1.00 93.69 314 LEU A CA 1
ATOM 2291 C C . LEU A 1 314 ? -3.070 2.991 15.623 1.00 93.69 314 LEU A C 1
ATOM 2293 O O . LEU A 1 314 ? -3.845 3.390 14.776 1.00 93.69 314 LEU A O 1
ATOM 2297 N N . ARG A 1 315 ? -3.495 2.702 16.855 1.00 91.69 315 ARG A N 1
ATOM 2298 C CA . ARG A 1 315 ? -4.873 2.906 17.335 1.00 91.69 315 ARG A CA 1
ATOM 2299 C C . ARG A 1 315 ? -5.070 4.241 18.052 1.00 91.69 315 ARG A C 1
ATOM 2301 O O . ARG A 1 315 ? -6.083 4.433 18.722 1.00 91.69 315 ARG A O 1
ATOM 2308 N N . ASN A 1 316 ? -4.041 5.077 18.072 1.00 88.06 316 ASN A N 1
ATOM 2309 C CA . ASN A 1 316 ? -4.027 6.308 18.837 1.00 88.06 316 ASN A CA 1
ATOM 2310 C C . ASN A 1 316 ? -3.945 7.488 17.872 1.00 88.06 316 ASN A C 1
ATOM 2312 O O . ASN A 1 316 ? -2.872 7.698 17.312 1.00 88.06 316 ASN A O 1
ATOM 2316 N N . GLU A 1 317 ? -5.025 8.272 17.816 1.00 81.88 317 GLU A N 1
ATOM 2317 C CA . GLU A 1 317 ? -5.179 9.529 17.057 1.00 81.88 317 GLU A CA 1
ATOM 2318 C C . GLU A 1 317 ? -3.986 10.500 17.227 1.00 81.88 317 GLU A C 1
ATOM 2320 O O . GLU A 1 317 ? -3.646 11.313 16.373 1.00 81.88 317 GLU A O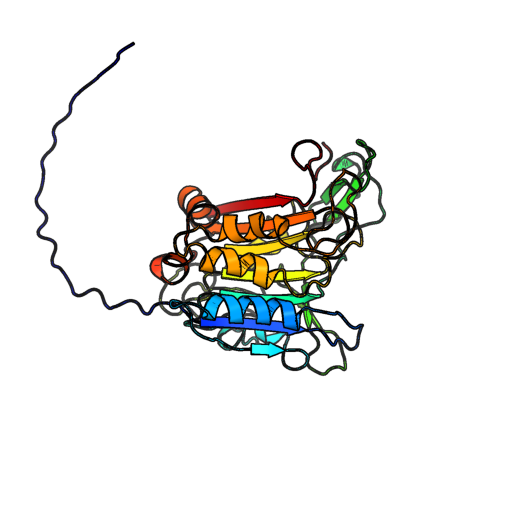 1
ATOM 2325 N N . ALA A 1 318 ? -3.266 10.422 18.355 1.00 82.75 318 ALA A N 1
ATOM 2326 C CA . ALA A 1 318 ? -2.080 11.245 18.586 1.00 82.75 318 ALA A CA 1
ATOM 2327 C C . ALA A 1 318 ? -0.874 10.871 17.697 1.00 82.75 318 ALA A C 1
ATOM 2329 O O . ALA A 1 318 ? 0.149 11.565 17.736 1.00 82.75 318 ALA A O 1
ATOM 2330 N N . ASN A 1 319 ? -0.942 9.751 16.973 1.00 87.06 319 ASN A N 1
ATOM 2331 C CA . ASN A 1 319 ? 0.122 9.265 16.098 1.00 87.06 319 ASN A CA 1
ATOM 2332 C C . ASN A 1 319 ? -0.160 9.459 14.609 1.00 87.06 319 ASN A C 1
ATOM 2334 O O . ASN A 1 319 ? 0.733 9.147 13.820 1.00 87.06 319 ASN A O 1
ATOM 2338 N N . ASP A 1 320 ? -1.316 10.011 14.259 1.00 86.81 320 ASP A N 1
ATOM 2339 C CA . ASP A 1 320 ? -1.727 10.299 12.892 1.00 86.81 320 ASP A CA 1
ATOM 2340 C C . ASP A 1 320 ? -0.694 11.166 12.162 1.00 86.81 320 ASP A C 1
ATOM 2342 O O . ASP A 1 320 ? 0.125 11.880 12.758 1.00 86.81 320 ASP A O 1
ATOM 2346 N N . GLY A 1 321 ? -0.720 11.106 10.834 1.00 85.06 321 GLY A N 1
ATOM 2347 C CA . GLY A 1 321 ? 0.151 11.896 9.977 1.00 85.06 321 GLY A CA 1
ATOM 2348 C C . GLY A 1 321 ? -0.147 13.391 10.105 1.00 85.06 321 GLY A C 1
ATOM 2349 O O . GLY A 1 321 ? -1.187 13.877 9.674 1.00 85.06 321 GLY A O 1
ATOM 2350 N N . ILE A 1 322 ? 0.801 14.174 10.621 1.00 85.06 322 ILE A N 1
ATOM 2351 C CA . ILE A 1 322 ? 0.578 15.608 10.903 1.00 85.06 322 ILE A CA 1
ATOM 2352 C C . ILE A 1 322 ? 1.286 16.558 9.925 1.00 85.06 322 ILE A C 1
ATOM 2354 O O . ILE A 1 322 ? 1.401 17.759 10.183 1.00 85.06 322 ILE A O 1
ATOM 2358 N N . GLY A 1 323 ? 1.788 16.060 8.791 1.00 84.38 323 GLY A N 1
ATOM 2359 C CA . GLY A 1 323 ? 2.353 16.921 7.752 1.00 84.38 323 GLY A CA 1
ATOM 2360 C C . GLY A 1 323 ? 3.079 16.190 6.627 1.00 84.38 323 GLY A C 1
ATOM 2361 O O . GLY A 1 323 ? 3.184 14.973 6.611 1.00 84.38 323 GLY A O 1
ATOM 2362 N N . SER A 1 324 ? 3.637 16.967 5.694 1.00 88.44 324 SER A N 1
ATOM 2363 C CA . SER A 1 324 ? 4.257 16.465 4.458 1.00 88.44 324 SER A CA 1
ATOM 2364 C C . SER A 1 324 ? 5.731 16.844 4.292 1.00 88.44 324 SER A C 1
ATOM 2366 O O . SER A 1 324 ? 6.194 17.088 3.176 1.00 88.44 324 SER A O 1
ATOM 2368 N N . GLY A 1 325 ? 6.465 16.987 5.395 1.00 89.81 325 GLY A N 1
ATOM 2369 C CA . GLY A 1 325 ? 7.859 17.436 5.373 1.00 89.81 325 GLY A CA 1
ATOM 2370 C C . GLY A 1 325 ? 8.852 16.355 4.940 1.00 89.81 325 GLY A C 1
ATOM 2371 O O . GLY A 1 325 ? 9.910 16.681 4.401 1.00 89.81 325 GLY A O 1
ATOM 2372 N N . TRP A 1 326 ? 8.531 15.077 5.157 1.00 94.31 326 TRP A N 1
ATOM 2373 C CA . TRP A 1 326 ? 9.397 13.954 4.810 1.00 94.31 326 TRP A CA 1
ATOM 2374 C C . TRP A 1 326 ? 8.614 12.678 4.504 1.00 94.31 326 TRP A C 1
ATOM 2376 O O . TRP A 1 326 ? 7.755 12.278 5.285 1.00 94.31 326 TRP A O 1
ATOM 2386 N N . MET A 1 327 ? 8.969 12.002 3.408 1.00 95.38 327 MET A N 1
ATOM 2387 C CA . MET A 1 327 ? 8.447 10.679 3.056 1.00 95.38 327 MET A CA 1
ATOM 2388 C C . MET A 1 327 ? 9.506 9.613 3.349 1.00 95.38 327 MET A C 1
ATOM 2390 O O . MET A 1 327 ? 10.638 9.733 2.879 1.00 95.38 327 MET A O 1
ATOM 2394 N N . SER A 1 328 ? 9.148 8.578 4.108 1.00 96.62 328 SER A N 1
ATOM 2395 C CA . SER A 1 328 ? 10.004 7.415 4.371 1.00 96.62 328 SER A CA 1
ATOM 2396 C C . SER A 1 328 ? 9.395 6.158 3.755 1.00 96.62 328 SER A C 1
ATOM 2398 O O . SER A 1 328 ? 8.182 6.062 3.576 1.00 96.62 328 SER A O 1
ATOM 2400 N N . TRP A 1 329 ? 10.242 5.196 3.394 1.00 95.81 329 TRP A N 1
ATOM 2401 C CA . TRP A 1 329 ? 9.812 3.924 2.830 1.00 95.81 329 TRP A CA 1
ATOM 2402 C C . TRP A 1 329 ? 10.678 2.759 3.318 1.00 95.81 329 TRP A C 1
ATOM 2404 O O . TRP A 1 329 ? 11.899 2.863 3.475 1.00 95.81 329 TRP A O 1
ATOM 2414 N N . LEU A 1 330 ? 10.035 1.608 3.476 1.00 95.56 330 LEU A N 1
ATOM 2415 C CA . LEU A 1 330 ? 10.650 0.308 3.722 1.00 95.56 330 LEU A CA 1
ATOM 2416 C C . LEU A 1 330 ? 10.095 -0.666 2.696 1.00 95.56 330 LEU A C 1
ATOM 2418 O O . LEU A 1 330 ? 8.900 -0.661 2.420 1.00 95.56 330 LEU A O 1
ATOM 2422 N N . TYR A 1 331 ? 10.945 -1.524 2.143 1.00 95.44 331 TYR A N 1
ATOM 2423 C CA . TYR A 1 331 ? 10.489 -2.587 1.262 1.00 95.44 331 TYR A CA 1
ATOM 2424 C C . TYR A 1 331 ? 11.260 -3.881 1.491 1.00 95.44 331 TYR A C 1
ATOM 2426 O O . TYR A 1 331 ? 12.365 -3.897 2.033 1.00 95.44 331 TYR A O 1
ATOM 2434 N N . THR A 1 332 ? 10.660 -4.990 1.078 1.00 95.31 332 THR A N 1
ATOM 2435 C CA . THR A 1 332 ? 11.310 -6.300 1.029 1.00 95.31 332 THR A CA 1
ATOM 2436 C C . THR A 1 332 ? 10.916 -6.974 -0.271 1.00 95.31 332 THR A C 1
ATOM 2438 O O . THR A 1 332 ? 9.734 -7.065 -0.602 1.00 95.31 332 THR A O 1
ATOM 2441 N N . CYS A 1 333 ? 11.924 -7.391 -1.027 1.00 94.25 333 CYS A N 1
ATOM 2442 C CA . CYS A 1 333 ? 11.754 -7.957 -2.354 1.00 94.25 333 CYS A CA 1
ATOM 2443 C C . CYS A 1 333 ? 11.547 -9.469 -2.281 1.00 94.25 333 CYS A C 1
ATOM 2445 O O . CYS A 1 333 ? 12.099 -10.127 -1.402 1.00 94.25 333 CYS A O 1
ATOM 2447 N N . ASN A 1 334 ? 10.828 -10.036 -3.249 1.00 92.81 334 ASN A N 1
ATOM 2448 C CA . ASN A 1 334 ? 10.741 -11.492 -3.417 1.00 92.81 334 ASN A CA 1
ATOM 2449 C C . ASN A 1 334 ? 11.987 -12.091 -4.103 1.00 92.81 334 ASN A C 1
ATOM 2451 O O . ASN A 1 334 ? 11.968 -13.228 -4.564 1.00 92.81 334 ASN A O 1
ATOM 2455 N N . TYR A 1 335 ? 13.063 -11.315 -4.208 1.00 91.25 335 TYR A N 1
ATOM 2456 C CA . TYR A 1 335 ? 14.321 -11.658 -4.854 1.00 91.25 335 TYR A CA 1
ATOM 2457 C C . TYR A 1 335 ? 15.470 -10.878 -4.197 1.00 91.25 335 TYR A C 1
ATOM 2459 O O . TYR A 1 335 ? 15.233 -9.996 -3.370 1.00 91.25 335 TYR A O 1
ATOM 2467 N N . ASP A 1 336 ? 16.719 -11.169 -4.563 1.00 90.12 336 ASP A N 1
ATOM 2468 C CA . ASP A 1 336 ? 17.882 -10.444 -4.040 1.00 90.12 336 ASP A CA 1
ATOM 2469 C C . ASP A 1 336 ? 18.025 -9.056 -4.685 1.00 90.12 336 ASP A C 1
ATOM 2471 O O . ASP A 1 336 ? 18.780 -8.848 -5.637 1.00 90.12 336 ASP A O 1
ATOM 2475 N N . CYS A 1 337 ? 17.291 -8.079 -4.155 1.00 88.94 337 CYS A N 1
ATOM 2476 C CA . CYS A 1 337 ? 17.354 -6.705 -4.641 1.00 88.94 337 CYS A CA 1
ATOM 2477 C C . CYS A 1 337 ? 18.557 -5.900 -4.129 1.00 88.94 337 CYS A C 1
ATOM 2479 O O . CYS A 1 337 ? 18.738 -4.764 -4.567 1.00 88.94 337 CYS A O 1
ATOM 2481 N N . ASN A 1 338 ? 19.413 -6.482 -3.277 1.00 88.50 338 ASN A N 1
ATOM 2482 C CA . ASN A 1 338 ? 20.693 -5.868 -2.916 1.00 88.50 338 ASN A CA 1
ATOM 2483 C C . ASN A 1 338 ? 21.704 -6.042 -4.054 1.00 88.50 338 ASN A C 1
ATOM 2485 O O . ASN A 1 338 ? 22.353 -5.080 -4.458 1.00 88.50 338 ASN A O 1
ATOM 2489 N N . ASN A 1 339 ? 21.795 -7.254 -4.608 1.00 87.81 339 ASN A N 1
ATOM 2490 C CA . ASN A 1 339 ? 22.652 -7.535 -5.763 1.00 87.81 339 ASN A CA 1
ATOM 2491 C C . ASN A 1 339 ? 21.975 -7.183 -7.099 1.00 87.81 339 ASN A C 1
ATOM 2493 O O . ASN A 1 339 ? 22.649 -6.913 -8.099 1.00 87.81 339 ASN A O 1
ATOM 2497 N N . HIS A 1 340 ? 20.640 -7.124 -7.122 1.00 86.75 340 HIS A N 1
ATOM 2498 C CA . HIS A 1 340 ? 19.858 -6.768 -8.303 1.00 86.75 340 HIS A CA 1
ATOM 2499 C C . HIS A 1 340 ? 18.899 -5.593 -8.029 1.00 86.75 340 HIS A C 1
ATOM 2501 O O . HIS A 1 340 ? 17.683 -5.781 -7.990 1.00 86.75 340 HIS A O 1
ATOM 2507 N N . PRO A 1 341 ? 19.401 -4.357 -7.856 1.00 87.75 341 PRO A N 1
ATOM 2508 C CA . PRO A 1 341 ? 18.537 -3.210 -7.589 1.00 87.75 341 PRO A CA 1
ATOM 2509 C C . PRO A 1 341 ? 17.520 -2.992 -8.717 1.00 87.75 341 PRO A C 1
ATOM 2511 O O . PRO A 1 341 ? 17.784 -3.308 -9.881 1.00 87.75 341 PRO A O 1
ATOM 2514 N N . PHE A 1 342 ? 16.361 -2.418 -8.370 1.00 85.88 342 PHE A N 1
ATOM 2515 C CA . PHE A 1 342 ? 15.282 -2.117 -9.323 1.00 85.88 342 PHE A CA 1
ATOM 2516 C C . PHE A 1 342 ? 15.769 -1.306 -10.524 1.00 85.88 342 PHE A C 1
ATOM 2518 O O . PHE A 1 342 ? 15.330 -1.515 -11.655 1.00 85.88 342 PHE A O 1
ATOM 2525 N N . PHE A 1 343 ? 16.678 -0.374 -10.268 1.00 82.31 343 PHE A N 1
ATOM 2526 C CA . PHE A 1 343 ? 17.124 0.602 -11.243 1.00 82.31 343 PHE A CA 1
ATOM 2527 C C . PHE A 1 343 ? 18.429 0.168 -11.891 1.00 82.31 343 PHE A C 1
ATOM 2529 O O . PHE A 1 343 ? 19.352 -0.316 -11.229 1.00 82.31 343 PHE A O 1
ATOM 2536 N N . LEU A 1 344 ? 18.498 0.367 -13.202 1.00 70.19 344 LEU A N 1
ATOM 2537 C CA . LEU A 1 344 ? 19.778 0.455 -13.887 1.00 70.19 344 LEU A CA 1
ATOM 2538 C C . LEU A 1 344 ? 20.388 1.849 -13.644 1.00 70.19 344 LEU A C 1
ATOM 2540 O O . LEU A 1 344 ? 19.620 2.791 -13.423 1.00 70.19 344 LEU A O 1
ATOM 2544 N N . PRO A 1 345 ? 21.730 1.957 -13.606 1.00 60.09 345 PRO A N 1
ATOM 2545 C CA . PRO A 1 345 ? 22.432 3.206 -13.313 1.00 60.09 345 PRO A CA 1
ATOM 2546 C C . PRO A 1 345 ? 22.099 4.368 -14.261 1.00 60.09 345 PRO A C 1
ATOM 2548 O O . PRO A 1 345 ? 21.665 4.136 -15.417 1.00 60.09 345 PRO A O 1
#

pLDDT: mean 84.91, std 16.59, range [27.67, 98.5]

Foldseek 3Di:
DDDDDDDDDDDDDPDPDPPDVDPPFQFQAEEAEEEEQQALVDGFAQQLLQRVLLQVLLVVDPDHDYDHYYYALRDDLLCFFDCVQDPSRDVCPHQQDPSHQEGEYEEAKDLVFWDPQKFQFQVSDDDDPPWRWAFFCAAPPLRIGTIGILDFMWDWGHNPSNDIDTRGLLPQRGAHQQHCCDADPSNVNPGGGHQEYEYEYWNDDEVPNCCSHHLNHYDFHFKYKYKYARHRVWTFASFSCLSNLLSVVCVVPQQAQNQCSNQVSLVVAAAADDANQGFTGSRTNHKIKIKMKGFAPDDVLRVCNNGGQGNNNSRGSVSIHHDGNDMDMDIHMRHPCVVPPRHRD

Radius of gyration: 21.04 Å; chains: 1; bounding box: 63×42×65 Å

Sequence (345 aa):
MHLIKKHGQSAITAALFCIGLLPAQAAETGITIEAVDAYSCGALSNDIPNVDNFRTRMLSIGGYTAGLRYVNGLVYPTDFTDPQVLSGGADTFNFDRTGDAIAYFSGHGTCDDQTNTACTTNAGCPTVAGLQKQCLRFTDSPLTGRCVYSRPRNIVVDKTGSSCQLVNYSTGGVRWGEDPTAGTWAGAGTNGGINLAIIDNSCGITPGMYIPQLLKTFAGVSSIALIMPTRVGSDTADVANRGRAFADRYVANVNSAVGPSWTSAINSVTGGSSCAFGGGSHGVVGCGAHIYVSLEVNQARAEWANRTESWVQLRNEANDGIGSGWMSWLYTCNYDCNNHPFFLP

Secondary structure (DSSP, 8-state):
------------------------PPPP-EEEEEE--EETTEE--SHHHHHHHHHHHHTTSBTBEEEEEEEGGG--GGGTS-TTTSTT--GGGTTT-TTEEEEEEEEEE--TTEEEEEESSGGGSPP-TT--EEEEE-SS-TT-EEEEE-PPPEEEE-SSSS--EEEETTTTS--B---TTS-SSTTTTSS---SEEEEEETT-PPTT-HHHHHTTTBSS-SEEEEEEE-STTPPBP--TTHHHHHHHHHHH-TTSBHHHHHHHHGGG---EEB-TTS-BBTTEESSEEEEEEEEESSHHHHHHHHHT-BTTGGG-GGGS---SSEEEEEEEESS-TTTS-SB--